Protein AF-A5ZA25-F1 (afdb_monomer)

pLDDT: mean 88.11, std 10.28, range [55.22, 97.88]

Mean predicted aligned error: 8.09 Å

Organism: NCBI:txid411463

Foldseek 3Di:
DDWDDPDPPWIKDWDPCVVVVPDPVDDGDIDTVVVVQVVQVVVLLVLLVLLVVLQVLLLVLLPDPLLVVQLVVLVVVLVVLVVVLVVLVVVLVCLVVCVVVVVDDPVRSVVSNVVSVVSNVVSVVVSVVSVVVSLLSDSNNDADPVVVVLSVVCNPPPGDDPVNCVQWFPDWDADPPGDIDTDTPCPVVSVVSVVSSVVSVVSVVD

Secondary structure (DSSP, 8-state):
-EEEESSSS-EEEE-HHHHTT--TT----EEEHHHHHHHHHHHHHHHHHHHHHHHHHHHHHHHSHHHHHHHHHHHHHHHHHHHHHHHHHHHHHHHHHHHHTTSS-HHHHHHHHHHHHHHHHHHHHHHHHHHHHHHTT-TT----HHHHHHHHHHTT--S--HHHHHHHEEEEEE-GGG-EEEEETTHHHHHHHHHHHHHHHHTT--

Structure (mmCIF, N/CA/C/O backbone):
data_AF-A5ZA25-F1
#
_entry.id   AF-A5ZA25-F1
#
loop_
_atom_site.group_PDB
_atom_site.id
_atom_site.type_symbol
_atom_site.label_atom_id
_atom_site.label_alt_id
_atom_site.label_comp_id
_atom_site.label_asym_id
_atom_site.label_entity_id
_atom_site.label_seq_id
_atom_site.pdbx_PDB_ins_code
_atom_site.Cartn_x
_atom_site.Cartn_y
_atom_site.Cartn_z
_atom_site.occupancy
_atom_site.B_iso_or_equiv
_atom_site.auth_seq_id
_atom_site.auth_comp_id
_atom_site.auth_asym_id
_atom_site.auth_atom_id
_atom_site.pdbx_PDB_model_num
ATOM 1 N N . MET A 1 1 ? 16.679 -16.920 -22.830 1.00 69.88 1 MET A N 1
ATOM 2 C CA . MET A 1 1 ? 17.477 -16.589 -24.036 1.00 69.88 1 MET A CA 1
ATOM 3 C C . MET A 1 1 ? 18.932 -16.948 -23.789 1.00 69.88 1 MET A C 1
ATOM 5 O O . MET A 1 1 ? 19.319 -17.033 -22.632 1.00 69.88 1 MET A O 1
ATOM 9 N N . ARG A 1 2 ? 19.724 -17.171 -24.839 1.00 73.56 2 ARG A N 1
ATOM 10 C CA . ARG A 1 2 ? 21.176 -17.381 -24.737 1.00 73.56 2 ARG A CA 1
ATOM 11 C C . ARG A 1 2 ? 21.907 -16.167 -25.307 1.00 73.56 2 ARG A C 1
ATOM 13 O O . ARG A 1 2 ? 21.412 -15.556 -26.250 1.00 73.56 2 ARG A O 1
ATOM 20 N N . LEU A 1 3 ? 23.047 -15.808 -24.723 1.00 78.25 3 LEU A N 1
ATOM 21 C CA . LEU A 1 3 ? 23.881 -14.687 -25.162 1.00 78.25 3 LEU A CA 1
ATOM 22 C C . LEU A 1 3 ? 25.018 -15.221 -26.041 1.00 78.25 3 LEU A C 1
ATOM 24 O O . LEU A 1 3 ? 25.699 -16.165 -25.649 1.00 78.25 3 LEU A O 1
ATOM 28 N N . ALA A 1 4 ? 25.222 -14.641 -27.223 1.00 74.50 4 ALA A N 1
ATOM 29 C CA . ALA A 1 4 ? 26.367 -14.938 -28.084 1.00 74.50 4 ALA A CA 1
ATOM 30 C C . ALA A 1 4 ? 27.085 -13.646 -28.481 1.00 74.50 4 ALA A C 1
ATOM 32 O O . ALA A 1 4 ? 26.428 -12.626 -28.708 1.00 74.50 4 ALA A O 1
ATOM 33 N N . PRO A 1 5 ? 28.421 -13.672 -28.603 1.00 72.25 5 PRO A N 1
ATOM 34 C CA . PRO A 1 5 ? 29.159 -12.550 -29.159 1.00 72.25 5 PRO A CA 1
ATOM 35 C C . PRO A 1 5 ? 28.807 -12.378 -30.645 1.00 72.25 5 PRO A C 1
ATOM 37 O O . PRO A 1 5 ? 28.843 -13.332 -31.421 1.00 72.25 5 PRO A O 1
ATOM 40 N N . ARG A 1 6 ? 28.467 -11.150 -31.045 1.00 63.22 6 ARG A N 1
ATOM 41 C CA . ARG A 1 6 ? 28.306 -10.724 -32.448 1.00 63.22 6 ARG A CA 1
ATOM 42 C C . ARG A 1 6 ? 29.585 -10.061 -32.967 1.00 63.22 6 ARG A C 1
ATOM 44 O O . ARG A 1 6 ? 29.909 -10.213 -34.138 1.00 63.22 6 ARG A O 1
ATOM 51 N N . THR A 1 7 ? 30.313 -9.352 -32.099 1.00 72.00 7 THR A N 1
ATOM 52 C CA . THR A 1 7 ? 31.670 -8.813 -32.330 1.00 72.00 7 THR A CA 1
ATOM 53 C C . THR A 1 7 ? 32.489 -8.884 -31.032 1.00 72.00 7 THR A C 1
ATOM 55 O O . THR A 1 7 ? 31.973 -9.322 -30.006 1.00 72.00 7 THR A O 1
ATOM 58 N N . THR A 1 8 ? 33.740 -8.405 -31.024 1.00 63.75 8 THR A N 1
ATOM 59 C CA . THR A 1 8 ? 34.575 -8.323 -29.805 1.00 63.75 8 THR A CA 1
ATOM 60 C C . THR A 1 8 ? 33.984 -7.441 -28.694 1.00 63.75 8 THR A C 1
ATOM 62 O O . THR A 1 8 ? 34.431 -7.539 -27.554 1.00 63.75 8 THR A O 1
ATOM 65 N N . LYS A 1 9 ? 32.991 -6.585 -28.997 1.00 66.69 9 LYS A N 1
ATOM 66 C CA . LYS A 1 9 ? 32.341 -5.677 -28.028 1.00 66.69 9 LYS A CA 1
ATOM 67 C C . LYS A 1 9 ? 30.808 -5.654 -28.089 1.00 66.69 9 LYS A C 1
ATOM 69 O O . LYS A 1 9 ? 30.201 -4.871 -27.366 1.00 66.69 9 LYS A O 1
ATOM 74 N N . SER A 1 10 ? 30.173 -6.470 -28.930 1.00 75.00 10 SER A N 1
ATOM 75 C CA . SER A 1 10 ? 28.710 -6.522 -29.040 1.00 75.00 10 SER A CA 1
ATOM 76 C C . SER A 1 10 ? 28.196 -7.943 -28.886 1.00 75.00 10 SER A C 1
ATOM 78 O O . SER A 1 10 ? 28.764 -8.882 -29.447 1.00 75.00 10 SER A O 1
ATOM 80 N N . TYR A 1 11 ? 27.103 -8.091 -28.143 1.00 82.12 11 TYR A N 1
ATOM 81 C CA . TYR A 1 11 ? 26.457 -9.372 -27.902 1.00 82.12 11 TYR A CA 1
ATOM 82 C C . TYR A 1 11 ? 25.002 -9.347 -28.363 1.00 82.12 11 TYR A C 1
ATOM 84 O O . TYR A 1 11 ? 24.347 -8.304 -28.387 1.00 82.12 11 TYR A O 1
ATOM 92 N N . VAL A 1 12 ? 24.506 -10.525 -28.718 1.00 81.94 12 VAL A N 1
ATOM 93 C CA . VAL A 1 12 ? 23.150 -10.757 -29.206 1.00 81.94 12 VAL A CA 1
ATOM 94 C C . VAL A 1 12 ? 22.500 -11.832 -28.363 1.00 81.94 12 VAL A C 1
ATOM 96 O O . VAL A 1 12 ? 23.098 -12.880 -28.105 1.00 81.94 12 VAL A O 1
ATOM 99 N N . TYR A 1 13 ? 21.250 -11.593 -27.990 1.00 81.31 13 TYR A N 1
ATOM 100 C CA . TYR A 1 13 ? 20.399 -12.627 -27.438 1.00 81.31 13 TYR A CA 1
ATOM 101 C C . TYR A 1 13 ? 19.693 -13.386 -28.557 1.00 81.31 13 TYR A C 1
ATOM 103 O O . TYR A 1 13 ? 19.133 -12.798 -29.485 1.00 81.31 13 TYR A O 1
ATOM 111 N N . TYR A 1 14 ? 19.697 -14.708 -28.445 1.00 77.75 14 TYR A N 1
ATOM 112 C CA . TYR A 1 14 ? 18.947 -15.605 -29.313 1.00 77.75 14 TYR A CA 1
ATOM 113 C C . TYR A 1 14 ? 18.028 -16.503 -28.488 1.00 77.75 14 TYR A C 1
ATOM 115 O O . TYR A 1 14 ? 18.280 -16.807 -27.311 1.00 77.75 14 TYR A O 1
ATOM 123 N N . CYS A 1 15 ? 16.921 -16.915 -29.102 1.00 75.44 15 CYS A N 1
ATOM 124 C CA . CYS A 1 15 ? 15.979 -17.808 -28.453 1.00 75.44 15 CYS A CA 1
ATOM 125 C C . CYS A 1 15 ? 16.583 -19.213 -28.294 1.00 75.44 15 CYS A C 1
ATOM 127 O O . CYS A 1 15 ? 16.878 -19.893 -29.277 1.00 75.44 15 CYS A O 1
ATOM 129 N N . GLY A 1 16 ? 16.748 -19.645 -27.038 1.00 66.19 16 GLY A N 1
ATOM 130 C CA . GLY A 1 16 ? 17.283 -20.966 -26.689 1.00 66.19 16 GLY A CA 1
ATOM 131 C C . GLY A 1 16 ? 16.402 -22.102 -27.216 1.00 66.19 16 GLY A C 1
ATOM 132 O O . GLY A 1 16 ? 16.903 -23.057 -27.797 1.00 66.19 16 GLY A O 1
ATOM 133 N N . THR A 1 17 ? 15.082 -21.928 -27.124 1.00 66.62 17 THR A N 1
ATOM 134 C CA . THR A 1 17 ? 14.069 -22.911 -27.533 1.00 66.62 17 THR A CA 1
ATOM 135 C C . THR A 1 17 ? 14.094 -23.211 -29.033 1.00 66.62 17 THR A C 1
ATOM 137 O O . THR A 1 17 ? 13.851 -24.347 -29.430 1.00 66.62 17 THR A O 1
ATOM 140 N N . PHE A 1 18 ? 14.433 -22.214 -29.862 1.00 58.25 18 PHE A N 1
ATOM 141 C CA . PHE A 1 18 ? 14.683 -22.419 -31.291 1.00 58.25 18 PHE A CA 1
ATOM 142 C C . PHE A 1 18 ? 16.045 -23.089 -31.530 1.00 58.25 18 PHE A C 1
ATOM 144 O O . PHE A 1 18 ? 16.141 -24.004 -32.341 1.00 58.25 18 PHE A O 1
ATOM 151 N N . SER A 1 19 ? 17.100 -22.676 -30.811 1.00 57.03 19 SER A N 1
ATOM 152 C CA . SER A 1 19 ? 18.439 -23.269 -30.976 1.00 57.03 19 SER A CA 1
ATOM 153 C C . SER A 1 19 ? 18.535 -24.736 -30.543 1.00 57.03 19 SER A C 1
ATOM 155 O O . SER A 1 19 ? 19.358 -25.459 -31.089 1.00 57.03 19 SER A O 1
ATOM 157 N N . ASP A 1 20 ? 17.694 -25.168 -29.601 1.00 60.75 20 ASP A N 1
ATOM 158 C CA . ASP A 1 20 ? 17.643 -26.549 -29.102 1.00 60.75 20 ASP A CA 1
ATOM 159 C C . ASP A 1 20 ? 16.634 -27.430 -29.867 1.00 60.75 20 ASP A C 1
ATOM 161 O O . ASP A 1 20 ? 16.500 -28.611 -29.565 1.00 60.75 20 ASP A O 1
ATOM 165 N N . GLY A 1 21 ? 15.904 -26.872 -30.845 1.00 58.47 21 GLY A N 1
ATOM 166 C CA . GLY A 1 21 ? 14.937 -27.613 -31.668 1.00 58.47 21 GLY A CA 1
ATOM 167 C C . GLY A 1 21 ? 13.676 -28.089 -30.929 1.00 58.47 21 GLY A C 1
ATOM 168 O O . GLY A 1 21 ? 12.965 -28.949 -31.438 1.00 58.47 21 GLY A O 1
ATOM 169 N N . VAL A 1 22 ? 13.389 -27.548 -29.739 1.00 58.94 22 VAL A N 1
ATOM 170 C CA . VAL A 1 22 ? 12.360 -28.070 -28.815 1.00 58.94 22 VAL A CA 1
ATOM 171 C C . VAL A 1 22 ? 10.941 -27.596 -29.159 1.00 58.94 22 VAL A C 1
ATOM 173 O O . VAL A 1 22 ? 9.974 -28.253 -28.782 1.00 58.94 22 VAL A O 1
ATOM 176 N N . ASN A 1 23 ? 10.773 -26.473 -29.872 1.00 56.78 23 ASN A N 1
ATOM 177 C CA . ASN A 1 23 ? 9.441 -25.960 -30.216 1.00 56.78 23 ASN A CA 1
ATOM 178 C C . ASN A 1 23 ? 9.391 -25.322 -31.625 1.00 56.78 23 ASN A C 1
ATOM 180 O O . ASN A 1 23 ? 10.071 -24.315 -31.843 1.00 56.78 23 ASN A O 1
ATOM 184 N N . PRO A 1 24 ? 8.568 -25.839 -32.564 1.00 57.56 24 PRO A N 1
ATOM 185 C CA . PRO A 1 24 ? 8.387 -25.265 -33.902 1.00 57.56 24 PRO A CA 1
ATOM 186 C C . PRO A 1 24 ? 7.584 -23.952 -33.915 1.00 57.56 24 PRO A C 1
ATOM 188 O O . PRO A 1 24 ? 7.543 -23.283 -34.942 1.00 57.56 24 PRO A O 1
ATOM 191 N N . ALA A 1 25 ? 6.969 -23.558 -32.794 1.00 60.47 25 ALA A N 1
ATOM 192 C CA . ALA A 1 25 ? 6.210 -22.309 -32.676 1.00 60.47 25 ALA A CA 1
ATOM 193 C C . ALA A 1 25 ? 7.086 -21.049 -32.523 1.00 60.47 25 ALA A C 1
ATOM 195 O O . ALA A 1 25 ? 6.553 -19.954 -32.388 1.00 60.47 25 ALA A O 1
ATOM 196 N N . CYS A 1 26 ? 8.413 -21.192 -32.481 1.00 61.97 26 CYS A N 1
ATOM 197 C CA . CYS A 1 26 ? 9.338 -20.086 -32.265 1.00 61.97 26 CYS A CA 1
ATOM 198 C C . CYS A 1 26 ? 10.190 -19.840 -33.516 1.00 61.97 26 CYS A C 1
ATOM 200 O O . CYS A 1 26 ? 10.865 -20.745 -34.001 1.00 61.97 26 CYS A O 1
ATOM 202 N N . SER A 1 27 ? 10.194 -18.611 -34.025 1.00 64.69 27 SER A N 1
ATOM 203 C CA . SER A 1 27 ? 11.034 -18.177 -35.148 1.00 64.69 27 SER A CA 1
ATOM 204 C C . SER A 1 27 ? 12.492 -17.908 -34.740 1.00 64.69 27 SER A C 1
ATOM 206 O O . SER A 1 27 ? 12.812 -17.682 -33.570 1.00 64.69 27 SER A O 1
ATOM 208 N N . ARG A 1 28 ? 13.405 -17.864 -35.726 1.00 62.94 28 ARG A N 1
ATOM 209 C CA . ARG A 1 28 ? 14.817 -17.469 -35.547 1.00 62.94 28 ARG A CA 1
ATOM 210 C C . ARG A 1 28 ? 14.944 -15.958 -35.307 1.00 62.94 28 ARG A C 1
ATOM 212 O O . ARG A 1 28 ? 15.545 -15.244 -36.107 1.00 62.94 28 ARG A O 1
ATOM 219 N N . HIS A 1 29 ? 14.368 -15.461 -34.219 1.00 71.12 29 HIS A N 1
ATOM 220 C CA . HIS A 1 29 ? 14.500 -14.067 -33.821 1.00 71.12 29 HIS A CA 1
ATOM 221 C C . HIS A 1 29 ? 15.737 -13.865 -32.942 1.00 71.12 29 HIS A C 1
ATOM 223 O O . HIS A 1 29 ? 16.129 -14.710 -32.129 1.00 71.12 29 HIS A O 1
ATOM 229 N N . LYS A 1 30 ? 16.375 -12.720 -33.156 1.00 75.88 30 LYS A N 1
ATOM 230 C CA . LYS A 1 30 ? 17.563 -12.262 -32.446 1.00 75.88 30 LYS A CA 1
ATOM 231 C C . LYS A 1 30 ? 17.337 -10.822 -32.023 1.00 75.88 30 LYS A C 1
ATOM 233 O O . LYS A 1 30 ? 16.657 -10.086 -32.736 1.00 75.88 30 LYS A O 1
ATOM 238 N N . ILE A 1 31 ? 17.925 -10.431 -30.905 1.00 82.69 31 ILE A N 1
ATOM 239 C CA . ILE A 1 31 ? 17.852 -9.055 -30.426 1.00 82.69 31 ILE A CA 1
ATOM 240 C C . ILE A 1 31 ? 19.208 -8.617 -29.890 1.00 82.69 31 ILE A C 1
ATOM 242 O O . ILE A 1 31 ? 19.912 -9.399 -29.243 1.00 82.69 31 ILE A O 1
ATOM 246 N N . ASP A 1 32 ? 19.605 -7.389 -30.210 1.00 86.62 32 ASP A N 1
ATOM 247 C CA . ASP A 1 32 ? 20.870 -6.843 -29.738 1.00 86.62 32 ASP A CA 1
ATOM 248 C C . ASP A 1 32 ? 20.784 -6.583 -28.226 1.00 86.62 32 ASP A C 1
ATOM 250 O O . ASP A 1 32 ? 19.785 -6.072 -27.717 1.00 86.62 32 ASP A O 1
ATOM 254 N N . GLN A 1 33 ? 21.839 -6.948 -27.486 1.00 85.94 33 GLN A N 1
ATOM 255 C CA . GLN A 1 33 ? 21.879 -6.757 -26.030 1.00 85.94 33 GLN A CA 1
ATOM 256 C C . GLN A 1 33 ? 21.659 -5.287 -25.654 1.00 85.94 33 GLN A C 1
ATOM 258 O O . GLN A 1 33 ? 21.031 -4.988 -24.642 1.00 85.94 33 GLN A O 1
ATOM 263 N N . GLU A 1 34 ? 22.176 -4.364 -26.464 1.00 87.44 34 GLU A N 1
ATOM 264 C CA . GLU A 1 34 ? 22.042 -2.934 -26.215 1.00 87.44 34 GLU A CA 1
ATOM 265 C C . GLU A 1 34 ? 20.581 -2.470 -26.273 1.00 87.44 34 GLU A C 1
ATOM 267 O O . GLU A 1 34 ? 20.176 -1.660 -25.441 1.00 87.44 34 GLU A O 1
ATOM 272 N N . ASP A 1 35 ? 19.779 -3.024 -27.184 1.00 87.75 35 ASP A N 1
ATOM 273 C CA . ASP A 1 35 ? 18.356 -2.696 -27.304 1.00 87.75 35 ASP A CA 1
ATOM 274 C C . ASP A 1 35 ? 17.567 -3.225 -26.105 1.00 87.75 35 ASP A C 1
ATOM 276 O O . ASP A 1 35 ? 16.739 -2.508 -25.542 1.00 87.75 35 ASP A O 1
ATOM 280 N N . VAL A 1 36 ? 17.893 -4.439 -25.642 1.00 88.00 36 VAL A N 1
ATOM 281 C CA . VAL A 1 36 ? 17.325 -4.993 -24.403 1.00 88.00 36 VAL A CA 1
ATOM 282 C C . VAL A 1 36 ? 17.693 -4.128 -23.204 1.00 88.00 36 VAL A C 1
ATOM 284 O O . VAL A 1 36 ? 16.812 -3.722 -22.451 1.00 88.00 36 VAL A O 1
ATOM 287 N N . ASN A 1 37 ? 18.969 -3.774 -23.050 1.00 90.25 37 ASN A N 1
ATOM 288 C CA . ASN A 1 37 ? 19.426 -2.940 -21.940 1.00 90.25 37 ASN A CA 1
ATOM 289 C C . ASN A 1 37 ? 18.758 -1.558 -21.946 1.00 90.25 37 ASN A C 1
ATOM 291 O O . ASN A 1 37 ? 18.390 -1.055 -20.885 1.00 90.25 37 ASN A O 1
ATOM 295 N N . LYS A 1 38 ? 18.589 -0.943 -23.124 1.00 91.00 38 LYS A N 1
ATOM 296 C CA . LYS A 1 38 ? 17.891 0.341 -23.278 1.00 91.00 38 LYS A CA 1
ATOM 297 C C . LYS A 1 38 ? 16.420 0.226 -22.896 1.00 91.00 38 LYS A C 1
ATOM 299 O O . LYS A 1 38 ? 15.942 1.074 -22.150 1.00 91.00 38 LYS A O 1
ATOM 304 N N . ALA A 1 39 ? 15.723 -0.809 -23.364 1.00 91.50 39 ALA A N 1
ATOM 305 C CA . ALA A 1 39 ? 14.311 -1.016 -23.051 1.00 91.50 39 ALA A CA 1
ATOM 306 C C . ALA A 1 39 ? 14.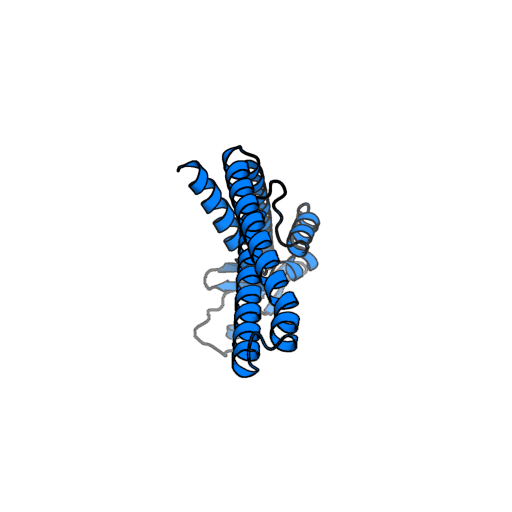085 -1.285 -21.558 1.00 91.50 39 ALA A C 1
ATOM 308 O O . ALA A 1 39 ? 13.225 -0.655 -20.949 1.00 91.50 39 ALA A O 1
ATOM 309 N N . VAL A 1 40 ? 14.903 -2.151 -20.951 1.00 92.31 40 VAL A N 1
ATOM 310 C CA . VAL A 1 40 ? 14.856 -2.431 -19.509 1.00 92.31 40 VAL A CA 1
ATOM 311 C C . VAL A 1 40 ? 15.114 -1.162 -18.703 1.00 92.31 40 VAL A C 1
ATOM 313 O O . VAL A 1 40 ? 14.334 -0.821 -17.819 1.00 92.31 40 VAL A O 1
ATOM 316 N N . PHE A 1 41 ? 16.165 -0.413 -19.039 1.00 93.69 41 PHE A N 1
ATOM 317 C CA . PHE A 1 41 ? 16.473 0.836 -18.349 1.00 93.69 41 PHE A CA 1
ATOM 318 C C . PHE A 1 41 ? 15.364 1.881 -18.494 1.00 93.69 41 PHE A C 1
ATOM 320 O O . PHE A 1 41 ? 15.032 2.557 -17.521 1.00 93.69 41 PHE A O 1
ATOM 327 N N . ALA A 1 42 ? 14.784 2.012 -19.689 1.00 92.56 42 ALA A N 1
ATOM 328 C CA . ALA A 1 42 ? 13.674 2.922 -19.935 1.00 92.56 42 ALA A CA 1
ATOM 329 C C . ALA A 1 42 ? 12.444 2.543 -19.100 1.00 92.56 42 ALA A C 1
ATOM 331 O O . ALA A 1 42 ? 11.849 3.425 -18.486 1.00 92.56 42 ALA A O 1
ATOM 332 N N . GLN A 1 43 ? 12.108 1.250 -19.013 1.00 93.38 43 GLN A N 1
ATOM 333 C CA . GLN A 1 43 ? 10.984 0.783 -18.201 1.00 93.38 43 GLN A CA 1
ATOM 334 C C . GLN A 1 43 ? 11.199 1.085 -16.715 1.00 93.38 43 GLN A C 1
ATOM 336 O O . GLN A 1 43 ? 10.326 1.675 -16.086 1.00 93.38 43 GLN A O 1
ATOM 341 N N . ILE A 1 44 ? 12.379 0.764 -16.173 1.00 93.44 44 ILE A N 1
ATOM 342 C CA . ILE A 1 44 ? 12.724 1.060 -14.774 1.00 93.44 44 ILE A CA 1
ATOM 343 C C . ILE A 1 44 ? 12.668 2.571 -14.509 1.00 93.44 44 ILE A C 1
ATOM 345 O O . ILE A 1 44 ? 12.086 3.013 -13.522 1.00 93.44 44 ILE A O 1
ATOM 349 N N . SER A 1 45 ? 13.235 3.379 -15.408 1.00 92.19 45 SER A N 1
ATOM 350 C CA . SER A 1 45 ? 13.249 4.840 -15.259 1.00 92.19 45 SER A CA 1
ATOM 351 C C . SER A 1 45 ? 11.838 5.428 -15.278 1.00 92.19 45 SER A C 1
ATOM 353 O O . SER A 1 45 ? 11.526 6.319 -14.489 1.00 92.19 45 SER A O 1
ATOM 355 N N . ASN A 1 46 ? 10.976 4.926 -16.167 1.00 92.81 46 ASN A N 1
ATOM 356 C CA . ASN A 1 46 ? 9.576 5.331 -16.234 1.00 92.81 46 ASN A CA 1
ATOM 357 C C . ASN A 1 46 ? 8.822 4.924 -14.967 1.00 92.81 46 ASN A C 1
ATOM 359 O O . ASN A 1 46 ? 8.109 5.752 -14.412 1.00 92.81 46 ASN A O 1
ATOM 363 N N . HIS A 1 47 ? 9.026 3.700 -14.477 1.00 93.81 47 HIS A N 1
ATOM 364 C CA . HIS A 1 47 ? 8.429 3.207 -13.233 1.00 93.81 47 HIS A CA 1
ATOM 365 C C . HIS A 1 47 ? 8.787 4.099 -12.038 1.00 93.81 47 HIS A C 1
ATOM 367 O O . HIS A 1 47 ? 7.895 4.632 -11.376 1.00 93.81 47 HIS A O 1
ATOM 373 N N . MET A 1 48 ? 10.082 4.380 -11.841 1.00 93.06 48 MET A N 1
ATOM 374 C CA . MET A 1 48 ? 10.562 5.292 -10.794 1.00 93.06 48 MET A CA 1
ATOM 375 C C . MET A 1 48 ? 9.930 6.682 -10.911 1.00 93.06 48 MET A C 1
ATOM 377 O O . MET A 1 48 ? 9.491 7.257 -9.914 1.00 93.06 48 MET A O 1
ATOM 381 N N . ARG A 1 49 ? 9.866 7.230 -12.130 1.00 93.25 49 ARG A N 1
ATOM 382 C CA . ARG A 1 49 ? 9.273 8.546 -12.378 1.00 93.25 49 ARG A CA 1
ATOM 383 C C . ARG A 1 49 ? 7.781 8.563 -12.051 1.00 93.25 49 ARG A C 1
ATOM 385 O O . ARG A 1 49 ? 7.345 9.445 -11.321 1.00 93.25 49 ARG A O 1
ATOM 392 N N . CYS A 1 50 ? 7.022 7.581 -12.535 1.00 94.38 50 CYS A N 1
ATOM 393 C CA . CYS A 1 50 ? 5.599 7.442 -12.233 1.00 94.38 50 CYS A CA 1
ATOM 394 C C . CYS A 1 50 ? 5.352 7.335 -10.726 1.00 94.38 50 CYS A C 1
ATOM 396 O O . CYS A 1 50 ? 4.427 7.967 -10.219 1.00 94.38 50 CYS A O 1
ATOM 398 N N . CYS A 1 51 ? 6.201 6.598 -10.007 1.00 94.44 51 CYS A N 1
ATOM 399 C CA . CYS A 1 51 ? 6.126 6.499 -8.556 1.00 94.44 51 CYS A CA 1
ATOM 400 C C . CYS A 1 51 ? 6.316 7.863 -7.873 1.00 94.44 51 CYS A C 1
ATOM 402 O O . CYS A 1 51 ? 5.511 8.252 -7.027 1.00 94.44 51 CYS A O 1
ATOM 404 N N . ILE A 1 52 ? 7.359 8.611 -8.242 1.00 93.75 52 ILE A N 1
ATOM 405 C CA . ILE A 1 52 ? 7.660 9.923 -7.646 1.00 93.75 52 ILE A CA 1
ATOM 406 C C . ILE A 1 52 ? 6.561 10.935 -7.957 1.00 93.75 52 ILE A C 1
ATOM 408 O O . ILE A 1 52 ? 6.111 11.647 -7.058 1.00 93.75 52 ILE A O 1
ATOM 412 N N . ASP A 1 53 ? 6.100 10.970 -9.207 1.00 94.81 53 ASP A N 1
ATOM 413 C CA . ASP A 1 53 ? 5.026 11.861 -9.636 1.00 94.81 53 ASP A CA 1
ATOM 414 C C . ASP A 1 53 ? 3.732 11.543 -8.866 1.00 94.81 53 ASP A C 1
ATOM 416 O O . ASP A 1 53 ? 3.084 12.446 -8.333 1.00 94.81 53 ASP A O 1
ATOM 420 N N . ALA A 1 54 ? 3.378 10.260 -8.723 1.00 94.38 54 ALA A N 1
ATOM 421 C CA . ALA A 1 54 ? 2.202 9.842 -7.963 1.00 94.38 54 ALA A CA 1
ATOM 422 C C . ALA A 1 54 ? 2.312 10.184 -6.471 1.00 94.38 54 ALA A C 1
ATOM 424 O O . ALA A 1 54 ? 1.374 10.750 -5.907 1.00 94.38 54 ALA A O 1
ATOM 425 N N . LEU A 1 55 ? 3.460 9.911 -5.842 1.00 94.31 55 LEU A N 1
ATOM 426 C CA . LEU A 1 55 ? 3.737 10.291 -4.454 1.00 94.31 55 LEU A CA 1
ATOM 427 C C . LEU A 1 55 ? 3.600 11.797 -4.240 1.00 94.31 55 LEU A C 1
ATOM 429 O O . LEU A 1 55 ? 2.993 12.226 -3.257 1.00 94.31 55 LEU A O 1
ATOM 433 N N . SER A 1 56 ? 4.155 12.597 -5.152 1.00 94.12 56 SER A N 1
ATOM 434 C CA . SER A 1 56 ? 4.078 14.051 -5.062 1.00 94.12 56 SER A CA 1
ATOM 435 C C . SER A 1 56 ? 2.633 14.533 -5.129 1.00 94.12 56 SER A C 1
ATOM 437 O O . SER A 1 56 ? 2.226 15.336 -4.291 1.00 94.12 56 SER A O 1
ATOM 439 N N . VAL A 1 57 ? 1.848 14.018 -6.081 1.00 94.12 57 VAL A N 1
ATOM 440 C CA . VAL A 1 57 ? 0.432 14.383 -6.218 1.00 94.12 57 VAL A CA 1
ATOM 441 C C . VAL A 1 57 ? -0.356 13.964 -4.977 1.00 94.12 57 VAL A C 1
ATOM 443 O O . VAL A 1 57 ? -1.078 14.781 -4.415 1.00 94.12 57 VAL A O 1
ATOM 446 N N . ILE A 1 58 ? -0.189 12.732 -4.484 1.00 94.62 58 ILE A N 1
ATOM 447 C CA . ILE A 1 58 ? -0.898 12.257 -3.284 1.00 94.62 58 ILE A CA 1
ATOM 448 C C . ILE A 1 58 ? -0.581 13.142 -2.074 1.00 94.62 58 ILE A C 1
ATOM 450 O O . ILE A 1 58 ? -1.497 13.583 -1.381 1.00 94.62 58 ILE A O 1
ATOM 454 N N . ARG A 1 59 ? 0.700 13.441 -1.822 1.00 95.00 59 ARG A N 1
ATOM 455 C CA . ARG A 1 59 ? 1.120 14.295 -0.696 1.00 95.00 59 ARG A CA 1
ATOM 456 C C . ARG A 1 59 ? 0.561 15.710 -0.816 1.00 95.00 59 ARG A C 1
ATOM 458 O O . ARG A 1 59 ? 0.124 16.282 0.186 1.00 95.00 59 ARG A O 1
ATOM 465 N N . GLU A 1 60 ? 0.536 16.264 -2.026 1.00 94.12 60 GLU A N 1
ATOM 466 C CA . GLU A 1 60 ? -0.074 17.565 -2.289 1.00 94.12 60 GLU A CA 1
ATOM 467 C C . GLU A 1 60 ? -1.575 17.542 -1.968 1.00 94.12 60 GLU A C 1
ATOM 469 O O . GLU A 1 60 ? -2.050 18.368 -1.188 1.00 94.12 60 GLU A O 1
ATOM 474 N N . LEU A 1 61 ? -2.312 16.564 -2.501 1.00 92.75 61 LEU A N 1
ATOM 475 C CA . LEU A 1 61 ? -3.755 16.420 -2.294 1.00 92.75 61 LEU A CA 1
ATOM 476 C C . LEU A 1 61 ? -4.113 16.181 -0.824 1.00 92.75 61 LEU A C 1
ATOM 478 O O . LEU A 1 61 ? -5.030 16.815 -0.301 1.00 92.75 61 LEU A O 1
ATOM 482 N N . ASN A 1 62 ? -3.342 15.351 -0.126 1.00 93.56 62 ASN A N 1
ATOM 483 C CA . ASN A 1 62 ? -3.509 15.101 1.306 1.00 93.56 62 ASN A CA 1
ATOM 484 C C . ASN A 1 62 ? -3.227 16.350 2.156 1.00 93.56 62 ASN A C 1
ATOM 486 O O . ASN A 1 62 ? -3.795 16.518 3.236 1.00 93.56 62 ASN A O 1
ATOM 490 N N . SER A 1 63 ? -2.368 17.251 1.672 1.00 92.00 63 SER A N 1
ATOM 491 C CA . SER A 1 63 ? -2.050 18.506 2.358 1.00 92.00 63 SER A CA 1
ATOM 492 C C . SER A 1 63 ? -3.126 19.580 2.196 1.00 92.00 63 SER A C 1
ATOM 494 O O . SER A 1 63 ? -3.144 20.537 2.976 1.00 92.00 63 SER A O 1
ATOM 496 N N . ARG A 1 64 ? -4.042 19.424 1.231 1.00 92.44 64 ARG A N 1
ATOM 497 C CA . ARG A 1 64 ? -5.190 20.320 1.042 1.00 92.44 64 ARG A CA 1
ATOM 498 C C . ARG A 1 64 ? -6.228 20.137 2.153 1.00 92.44 64 ARG A C 1
ATOM 500 O O . ARG A 1 64 ? -6.237 19.160 2.901 1.00 92.44 64 ARG A O 1
ATOM 507 N N . SER A 1 65 ? -7.148 21.095 2.249 1.00 88.69 65 SER A N 1
ATOM 508 C CA . SER A 1 65 ? -8.201 21.095 3.272 1.00 88.69 65 SER A CA 1
ATOM 509 C C . SER A 1 65 ? -9.134 19.881 3.179 1.00 88.69 65 SER A C 1
ATOM 511 O O . SER A 1 65 ? -9.573 19.384 4.213 1.00 88.69 65 SER A O 1
ATOM 513 N N . SER A 1 66 ? -9.419 19.378 1.974 1.00 88.00 66 SER A N 1
ATOM 514 C CA . SER A 1 66 ? -10.227 18.171 1.753 1.00 88.00 66 SER A CA 1
ATOM 515 C C . SER A 1 66 ? -9.549 16.915 2.310 1.00 88.00 66 SER A C 1
ATOM 517 O O . SER A 1 66 ? -10.166 16.188 3.090 1.00 88.00 66 SER A O 1
ATOM 519 N N . GLY A 1 67 ? -8.267 16.706 1.992 1.00 88.94 67 GLY A N 1
ATOM 520 C CA . GLY A 1 67 ? -7.465 15.598 2.519 1.00 88.94 67 GLY A CA 1
ATOM 521 C C . GLY A 1 67 ? -7.364 15.625 4.045 1.00 88.94 67 GLY A C 1
ATOM 522 O O . GLY A 1 67 ? -7.634 14.624 4.707 1.00 88.94 67 GLY A O 1
ATOM 523 N N . LEU A 1 68 ? -7.106 16.804 4.618 1.00 90.75 68 LEU A N 1
ATOM 524 C CA . LEU A 1 68 ? -7.076 17.007 6.069 1.00 90.75 68 LEU A CA 1
ATOM 525 C C . LEU A 1 68 ? -8.404 16.679 6.758 1.00 90.75 68 LEU A C 1
ATOM 527 O O . LEU A 1 68 ? -8.410 16.057 7.819 1.00 90.75 68 LEU A O 1
ATOM 531 N N . LYS A 1 69 ? -9.531 17.077 6.159 1.00 92.06 69 LYS A N 1
ATOM 532 C CA . LYS A 1 69 ? -10.862 16.746 6.686 1.00 92.06 69 LYS A CA 1
ATOM 533 C C . LYS A 1 69 ? -11.101 15.239 6.678 1.00 92.06 69 LYS A C 1
ATOM 535 O O . LYS A 1 69 ? -11.575 14.712 7.678 1.00 92.06 69 LYS A O 1
ATOM 540 N N . LYS A 1 70 ? -10.763 14.537 5.589 1.00 91.56 70 LYS A N 1
ATOM 541 C CA . LYS A 1 70 ? -10.888 13.069 5.519 1.00 91.56 70 LYS A CA 1
ATOM 542 C C . LYS A 1 70 ? -10.019 12.397 6.589 1.00 91.56 70 LYS A C 1
ATOM 544 O O . LYS A 1 70 ? -10.518 11.531 7.301 1.00 91.56 70 LYS A O 1
ATOM 549 N N . TYR A 1 71 ? -8.775 12.845 6.768 1.00 93.00 71 TYR A N 1
ATOM 550 C CA . TYR A 1 71 ? -7.884 12.352 7.826 1.00 93.00 71 TYR A CA 1
ATOM 551 C C . TYR A 1 71 ? -8.495 12.510 9.234 1.00 93.00 71 TYR A C 1
ATOM 553 O O . TYR A 1 71 ? -8.498 11.559 10.016 1.00 93.00 71 TYR A O 1
ATOM 561 N N . ASP A 1 72 ? -9.058 13.684 9.547 1.00 92.81 72 ASP A N 1
ATOM 562 C CA . ASP A 1 72 ? -9.712 13.969 10.837 1.00 92.81 72 ASP A CA 1
ATOM 563 C C . ASP A 1 72 ? -10.997 13.146 11.051 1.00 92.81 72 ASP A C 1
ATOM 565 O O . ASP A 1 72 ? -11.293 12.710 12.165 1.00 92.81 72 ASP A O 1
ATOM 569 N N . VAL A 1 73 ? -11.755 12.868 9.984 1.00 95.19 73 VAL A N 1
ATOM 570 C CA . VAL A 1 73 ? -12.917 11.965 10.049 1.00 95.19 73 VAL A CA 1
ATOM 571 C C . VAL A 1 73 ? -12.490 10.561 10.481 1.00 95.19 73 VAL A C 1
ATOM 573 O O . VAL A 1 73 ? -13.120 9.988 11.376 1.00 95.19 73 VAL A O 1
ATOM 576 N N . TYR A 1 74 ? -11.406 10.026 9.911 1.00 95.62 74 TYR A N 1
ATOM 577 C CA . TYR A 1 74 ? -10.868 8.737 10.346 1.00 95.62 74 TYR A CA 1
ATOM 578 C C . TYR A 1 74 ? -10.336 8.791 11.783 1.00 95.62 74 TYR A C 1
ATOM 580 O O . TYR A 1 74 ? -10.634 7.887 12.558 1.00 95.62 74 TYR A O 1
ATOM 588 N N . GLU A 1 75 ? -9.646 9.864 12.185 1.00 95.94 75 GLU A N 1
ATOM 589 C CA . GLU A 1 75 ? -9.149 10.035 13.563 1.00 95.94 75 GLU A CA 1
ATOM 590 C C . GLU A 1 75 ? -10.288 9.965 14.592 1.00 95.94 75 GLU A C 1
ATOM 592 O O . GLU A 1 75 ? -10.210 9.269 15.611 1.00 95.94 75 GLU A O 1
ATOM 597 N N . LYS A 1 76 ? -11.405 10.642 14.300 1.00 97.25 76 LYS A N 1
ATOM 598 C CA . LYS A 1 76 ? -12.610 10.610 15.138 1.00 97.25 76 LYS A CA 1
ATOM 599 C C . LYS A 1 76 ? -13.231 9.216 15.195 1.00 97.25 76 LYS A C 1
ATOM 601 O O . LYS A 1 76 ? -13.646 8.785 16.275 1.00 97.25 76 LYS A O 1
ATOM 606 N N . ALA A 1 77 ? -13.284 8.503 14.069 1.00 96.94 77 ALA A N 1
ATOM 607 C C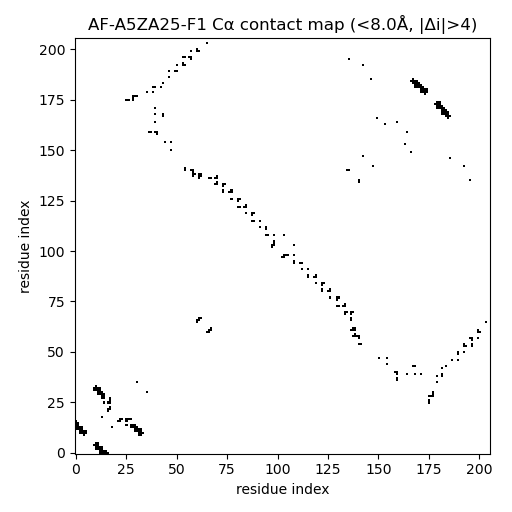A . ALA A 1 77 ? -13.784 7.130 14.014 1.00 96.94 77 ALA A CA 1
ATOM 608 C C . ALA A 1 77 ? -12.902 6.169 14.832 1.00 96.94 77 ALA A C 1
ATOM 610 O O . ALA A 1 77 ? -13.421 5.427 15.668 1.00 96.94 77 ALA A O 1
ATOM 611 N N . ILE A 1 78 ? -11.576 6.258 14.683 1.00 97.62 78 ILE A N 1
ATOM 612 C CA . ILE A 1 78 ? -10.592 5.485 15.456 1.00 97.62 78 ILE A CA 1
ATOM 613 C C . ILE A 1 78 ? -10.756 5.766 16.949 1.00 97.62 78 ILE A C 1
ATOM 615 O O . ILE A 1 78 ? -10.863 4.838 17.750 1.00 97.62 78 ILE A O 1
ATOM 619 N N . THR A 1 79 ? -10.840 7.040 17.339 1.00 97.75 79 THR A N 1
ATOM 620 C CA . THR A 1 79 ? -11.026 7.440 18.740 1.00 97.75 79 THR A CA 1
ATOM 621 C C . THR A 1 79 ? -12.317 6.863 19.320 1.00 97.75 79 THR A C 1
ATOM 623 O O . THR A 1 79 ? -12.328 6.351 20.442 1.00 97.75 79 THR A O 1
ATOM 626 N N . ARG A 1 80 ? -13.419 6.902 18.559 1.00 97.56 80 ARG A N 1
ATOM 627 C CA . ARG A 1 80 ? -14.696 6.302 18.968 1.00 97.56 80 ARG A CA 1
ATOM 628 C C . ARG A 1 80 ? -14.560 4.794 19.177 1.00 97.56 80 ARG A C 1
ATOM 630 O O . ARG A 1 80 ? -15.025 4.288 20.198 1.00 97.56 80 ARG A O 1
ATOM 637 N N . GLN A 1 81 ? -13.902 4.101 18.254 1.00 96.94 81 GLN A N 1
ATOM 638 C CA . GLN A 1 81 ? -13.733 2.652 18.307 1.00 96.94 81 GLN A CA 1
ATOM 639 C C . GLN A 1 81 ? -12.813 2.217 19.455 1.00 96.94 81 GLN A C 1
ATOM 641 O O . GLN A 1 81 ? -13.118 1.259 20.163 1.00 96.94 81 GLN A O 1
ATOM 646 N N . ARG A 1 82 ? -11.743 2.976 19.725 1.00 97.75 82 ARG A N 1
ATOM 647 C CA . ARG A 1 82 ? -10.868 2.777 20.893 1.00 97.75 82 ARG A CA 1
ATOM 648 C C . ARG A 1 82 ? -11.625 2.936 22.211 1.00 97.75 82 ARG A C 1
ATOM 650 O O . ARG A 1 82 ? -11.448 2.114 23.105 1.00 97.75 82 ARG A O 1
ATOM 657 N N . ARG A 1 83 ? -12.509 3.936 22.322 1.00 97.88 83 ARG A N 1
ATOM 658 C CA . ARG A 1 83 ? -13.369 4.111 23.509 1.00 97.88 83 ARG A CA 1
ATOM 659 C C . ARG A 1 83 ? -14.333 2.942 23.698 1.00 97.88 83 ARG A C 1
ATOM 661 O O . ARG A 1 83 ? -14.566 2.527 24.828 1.00 97.88 83 ARG A O 1
ATOM 668 N N . GLU A 1 84 ? -14.906 2.414 22.620 1.00 97.19 84 GLU A N 1
ATOM 669 C CA . GLU A 1 84 ? -15.776 1.236 22.706 1.00 97.19 84 GLU A CA 1
ATOM 670 C C . GLU A 1 84 ? -14.990 -0.016 23.119 1.00 97.19 84 GLU A C 1
ATOM 672 O O . GLU A 1 84 ? -15.445 -0.769 23.978 1.00 97.19 84 GLU A O 1
ATOM 677 N N . LEU A 1 85 ? -13.781 -0.199 22.583 1.00 97.56 85 LEU A N 1
ATOM 678 C CA . LEU A 1 85 ? -12.882 -1.282 22.979 1.00 97.56 85 LEU A CA 1
ATOM 679 C C . LEU A 1 85 ? -12.519 -1.198 24.465 1.00 97.56 85 LEU A C 1
ATOM 681 O O . LEU A 1 85 ? -12.550 -2.207 25.165 1.00 97.56 85 LEU A O 1
ATOM 685 N N . GLU A 1 86 ? -12.234 0.003 24.967 1.00 97.31 86 GLU A N 1
ATOM 686 C CA . GLU A 1 86 ? -11.967 0.220 26.387 1.00 97.31 86 GLU A CA 1
ATOM 687 C C . GLU A 1 86 ? -13.176 -0.153 27.257 1.00 97.31 86 GLU A C 1
ATOM 689 O O . GLU A 1 86 ? -13.014 -0.846 28.259 1.00 97.31 86 GLU A O 1
ATOM 694 N N . LYS A 1 87 ? -14.398 0.223 26.854 1.00 96.88 87 LYS A N 1
ATOM 695 C CA . LYS A 1 87 ? -15.626 -0.178 27.562 1.00 96.88 87 LYS A CA 1
ATOM 696 C C . LYS A 1 87 ? -15.811 -1.693 27.585 1.00 96.88 87 LYS A C 1
ATOM 698 O O . LYS A 1 87 ? -16.181 -2.237 28.621 1.00 96.88 87 LYS A O 1
ATOM 703 N N . VAL A 1 88 ? -15.568 -2.371 26.462 1.00 96.75 88 VAL A N 1
ATOM 704 C CA . VAL A 1 88 ? -15.649 -3.838 26.380 1.00 96.75 88 VAL A CA 1
ATOM 705 C C . VAL A 1 88 ? -14.619 -4.487 27.300 1.00 96.75 88 VAL A C 1
ATOM 707 O O . VAL A 1 88 ? -14.968 -5.396 28.045 1.00 96.75 88 VAL A O 1
ATOM 710 N N . ASN A 1 89 ? -13.382 -3.989 27.308 1.00 94.31 89 ASN A N 1
ATOM 711 C CA . ASN A 1 89 ? -12.330 -4.521 28.171 1.00 94.31 89 ASN A CA 1
ATOM 712 C C . ASN A 1 89 ? -12.612 -4.268 29.660 1.00 94.31 89 ASN A C 1
ATOM 714 O O . ASN A 1 89 ? -12.348 -5.147 30.470 1.00 94.31 89 ASN A O 1
ATOM 718 N N . ARG A 1 90 ? -13.185 -3.112 30.032 1.00 95.44 90 ARG A N 1
ATOM 719 C CA . ARG A 1 90 ? -13.616 -2.844 31.417 1.00 95.44 90 ARG A CA 1
ATOM 720 C C . ARG A 1 90 ? -14.673 -3.851 31.875 1.00 95.44 90 ARG A C 1
ATOM 722 O O . ARG A 1 90 ? -14.460 -4.524 32.877 1.00 95.44 90 ARG A O 1
ATOM 729 N N . LYS A 1 91 ? -15.731 -4.044 31.077 1.00 94.06 91 LYS A N 1
ATOM 730 C CA . LYS A 1 91 ? -16.775 -5.047 31.354 1.00 94.06 91 LYS A CA 1
ATOM 731 C C . LYS A 1 91 ? -16.223 -6.470 31.433 1.00 94.06 91 LYS A C 1
ATOM 733 O O . LYS A 1 91 ? -16.671 -7.265 32.246 1.00 94.06 91 LYS A O 1
ATOM 738 N N . PHE A 1 92 ? -15.245 -6.800 30.592 1.00 93.94 92 PHE A N 1
ATOM 739 C CA . PHE A 1 92 ? -14.580 -8.099 30.635 1.00 93.94 92 PHE A CA 1
ATOM 740 C C . PHE A 1 92 ? -13.789 -8.312 31.933 1.00 93.94 92 PHE A C 1
ATOM 742 O O . PHE A 1 92 ? -13.816 -9.410 32.481 1.00 93.94 92 PHE A O 1
ATOM 749 N N . SER A 1 93 ? -13.104 -7.282 32.435 1.00 91.81 93 SER A N 1
ATOM 750 C CA . SER A 1 93 ? -12.376 -7.350 33.709 1.00 91.81 93 SER A CA 1
ATOM 751 C C . SER A 1 93 ? -13.313 -7.482 34.913 1.00 91.81 93 SER A C 1
ATOM 753 O O . SER A 1 93 ? -12.997 -8.210 35.850 1.00 91.81 93 SER A O 1
ATOM 755 N N . GLU A 1 94 ? -14.465 -6.807 34.879 1.00 93.81 94 GLU A N 1
ATOM 756 C CA . GLU A 1 94 ? -15.503 -6.874 35.921 1.00 93.81 94 GLU A CA 1
ATOM 757 C C . GLU A 1 94 ? -16.208 -8.243 35.957 1.00 93.81 94 GLU A C 1
ATOM 759 O O . GLU A 1 94 ? -16.597 -8.705 37.025 1.00 93.81 94 GLU A O 1
ATOM 764 N N . LEU A 1 95 ? -16.267 -8.952 34.822 1.00 93.31 95 LEU A N 1
ATOM 765 C CA . LEU A 1 95 ? -16.988 -10.221 34.664 1.00 93.31 95 LEU A CA 1
ATOM 766 C C . LEU A 1 95 ? -16.575 -11.316 35.668 1.00 93.31 95 LEU A C 1
ATOM 768 O O . LEU A 1 95 ? -17.396 -12.147 36.052 1.00 93.31 95 LEU A O 1
ATOM 772 N N . TYR A 1 96 ? -15.302 -11.360 36.079 1.00 90.25 96 TYR A N 1
ATOM 773 C CA . TYR A 1 96 ? -14.868 -12.315 37.107 1.00 90.25 96 TYR A CA 1
ATOM 774 C C . TYR A 1 96 ? -15.435 -11.964 38.489 1.00 90.25 96 TYR A C 1
ATOM 776 O O . TYR A 1 96 ? -15.796 -12.869 39.238 1.00 90.25 96 TYR A O 1
ATOM 784 N N . GLY A 1 97 ? -15.542 -10.668 38.800 1.00 91.56 97 GLY A N 1
ATOM 785 C CA . GLY A 1 97 ? -16.195 -10.173 40.011 1.00 91.56 97 GLY A CA 1
ATOM 786 C C . GLY A 1 97 ? -17.646 -10.637 40.071 1.00 91.56 97 GLY A C 1
ATOM 787 O O . GLY A 1 97 ? -18.014 -11.325 41.021 1.00 91.56 97 GLY A O 1
ATOM 788 N N . ASP A 1 98 ? -18.407 -10.398 38.998 1.00 93.00 98 ASP A N 1
ATOM 789 C CA . ASP A 1 98 ? -19.815 -10.809 38.884 1.00 93.00 98 ASP A CA 1
ATOM 790 C C . ASP A 1 98 ? -20.006 -12.319 39.099 1.00 93.00 98 ASP A C 1
ATOM 792 O O . ASP A 1 98 ? -20.943 -12.757 39.770 1.00 93.00 98 ASP A O 1
ATOM 796 N N . TYR A 1 99 ? -19.099 -13.136 38.555 1.00 90.56 99 TYR A N 1
ATOM 797 C CA . TYR A 1 99 ? -19.113 -14.583 38.769 1.00 90.56 99 TYR A CA 1
ATOM 798 C C . TYR A 1 99 ? -18.781 -14.960 40.220 1.00 90.56 99 TYR A C 1
ATOM 800 O O . TYR A 1 99 ? -19.451 -15.810 40.808 1.00 90.56 99 TYR A O 1
ATOM 808 N N . SER A 1 100 ? -17.769 -14.320 40.816 1.00 92.31 100 SER A N 1
ATOM 809 C CA . SER A 1 100 ? -17.353 -14.584 42.200 1.00 92.31 100 SER A CA 1
ATOM 810 C C . SER A 1 100 ? -18.398 -14.167 43.241 1.00 92.31 100 SER A C 1
ATOM 812 O O . SER A 1 100 ? -18.500 -14.799 44.288 1.00 92.31 100 SER A O 1
ATOM 814 N N . GLU A 1 101 ? -19.208 -13.153 42.930 1.00 94.94 101 GLU A N 1
ATOM 815 C CA . GLU A 1 101 ? -20.342 -12.694 43.741 1.00 94.94 101 GLU A CA 1
ATOM 816 C C . GLU A 1 101 ? -21.628 -13.498 43.469 1.00 94.94 101 GLU A C 1
ATOM 818 O O . GLU A 1 101 ? -22.684 -13.189 44.020 1.00 94.94 101 GLU A O 1
ATOM 823 N N . HIS A 1 102 ? -21.548 -14.547 42.638 1.00 90.88 102 HIS A N 1
ATOM 824 C CA . HIS A 1 102 ? -22.671 -15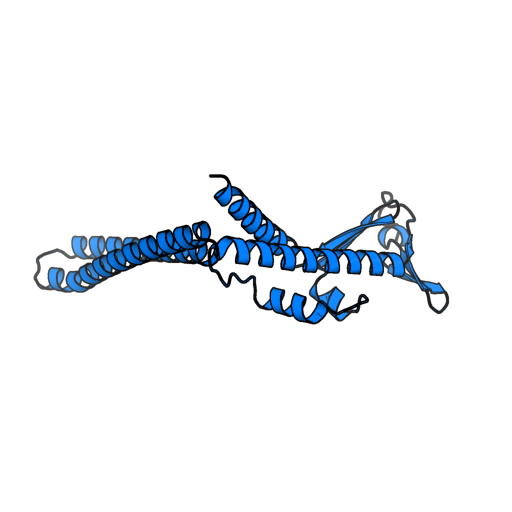.391 42.220 1.00 90.88 102 HIS A CA 1
ATOM 825 C C . HIS A 1 102 ? -23.826 -14.623 41.549 1.00 90.88 102 HIS A C 1
ATOM 827 O O . HIS A 1 102 ? -24.966 -15.092 41.549 1.00 90.88 102 HIS A O 1
ATOM 833 N N . LEU A 1 103 ? -23.540 -13.466 40.940 1.00 93.19 103 LEU A N 1
ATOM 834 C CA . LEU A 1 103 ? -24.509 -12.705 40.141 1.00 93.19 103 LEU A CA 1
ATOM 835 C C . LEU A 1 103 ? -24.786 -13.375 38.790 1.00 93.19 103 LEU A C 1
ATOM 837 O O . LEU A 1 103 ? -25.854 -13.180 38.213 1.00 93.19 103 LEU A O 1
ATOM 841 N N . ILE A 1 104 ? -23.828 -14.167 38.304 1.00 93.62 104 ILE A N 1
ATOM 842 C CA . ILE A 1 104 ? -23.925 -14.985 37.093 1.00 93.62 104 ILE A CA 1
ATOM 843 C C . ILE A 1 104 ? -23.408 -16.398 37.363 1.00 93.62 104 ILE A C 1
ATOM 845 O O . ILE A 1 104 ? -22.525 -16.608 38.198 1.00 93.62 104 ILE A O 1
ATOM 849 N N . ASN A 1 105 ? -23.937 -17.377 36.634 1.00 93.88 105 ASN A N 1
ATOM 850 C CA . ASN A 1 105 ? -23.472 -18.762 36.717 1.00 93.88 105 ASN A CA 1
ATOM 851 C C . ASN A 1 105 ? -22.303 -19.047 35.750 1.00 93.88 105 ASN A C 1
ATOM 853 O O . ASN A 1 105 ? -21.939 -18.223 34.912 1.00 93.88 105 ASN A O 1
ATOM 857 N N . GLU A 1 106 ? -21.708 -20.239 35.846 1.00 93.56 106 GLU A N 1
ATOM 858 C CA . GLU A 1 106 ? -20.558 -20.637 35.019 1.00 93.56 106 GLU A CA 1
ATOM 859 C C . GLU A 1 106 ? -20.862 -20.591 33.511 1.00 93.56 106 GLU A C 1
ATOM 861 O O . GLU A 1 106 ? -20.048 -20.109 32.722 1.00 93.56 106 GLU A O 1
ATOM 866 N N . SER A 1 107 ? -22.047 -21.048 33.096 1.00 94.69 107 SER A N 1
ATOM 867 C CA . SER A 1 107 ? -22.429 -21.065 31.679 1.00 94.69 107 SER A CA 1
ATOM 868 C C . SER A 1 107 ? -22.607 -19.652 31.109 1.00 94.69 107 SER A C 1
ATOM 870 O O . SER A 1 107 ? -22.163 -19.365 29.992 1.00 94.69 107 SER A O 1
ATOM 872 N N . GLU A 1 108 ? -23.180 -18.744 31.901 1.00 93.56 108 GLU A N 1
ATOM 873 C CA . GLU A 1 108 ? -23.321 -17.324 31.572 1.00 93.56 108 GLU A CA 1
ATOM 874 C C . GLU A 1 108 ? -21.954 -16.644 31.514 1.00 93.56 108 GLU A C 1
ATOM 876 O O . GLU A 1 108 ? -21.661 -15.943 30.544 1.00 93.56 108 GLU A O 1
ATOM 881 N N . TYR A 1 109 ? -21.084 -16.916 32.491 1.00 94.00 109 TYR A N 1
ATOM 882 C CA . TYR A 1 109 ? -19.713 -16.415 32.518 1.00 94.00 109 TYR A CA 1
ATOM 883 C C . TYR A 1 109 ? -18.939 -16.821 31.260 1.00 94.00 109 TYR A C 1
ATOM 885 O O . TYR A 1 109 ? -18.371 -15.962 30.584 1.00 94.00 109 TYR A O 1
ATOM 893 N N . LEU A 1 110 ? -18.937 -18.109 30.902 1.00 94.88 110 LEU A N 1
ATOM 894 C CA . LEU A 1 110 ? -18.230 -18.601 29.715 1.00 94.88 110 LEU A CA 1
ATOM 895 C C . LEU A 1 110 ? -18.773 -17.972 28.425 1.00 94.88 110 LEU A C 1
ATOM 897 O O . LEU A 1 110 ? -17.990 -17.563 27.562 1.00 94.88 110 LEU A O 1
ATOM 901 N N . THR A 1 111 ? -20.096 -17.828 28.323 1.00 95.56 111 THR A N 1
ATOM 902 C CA . THR A 1 111 ? -20.752 -17.203 27.166 1.00 95.56 111 THR A CA 1
ATOM 903 C C . THR A 1 111 ? -20.378 -15.724 27.043 1.00 95.56 111 THR A C 1
ATOM 905 O O . THR A 1 111 ? -19.937 -15.282 25.980 1.00 95.56 111 THR A O 1
ATOM 908 N N . LEU A 1 112 ? -20.489 -14.953 28.129 1.00 95.25 112 LEU A N 1
ATOM 909 C CA . LEU A 1 112 ? -20.142 -13.528 28.160 1.00 95.25 112 LEU A CA 1
ATOM 910 C C . LEU A 1 112 ? -18.650 -13.306 27.905 1.00 95.25 112 LEU A C 1
ATOM 912 O O . LEU A 1 112 ? -18.276 -12.425 27.127 1.00 95.25 112 LEU A O 1
ATOM 916 N N . LYS A 1 113 ? -17.790 -14.148 28.489 1.00 95.06 113 LYS A N 1
ATOM 917 C CA . LYS A 1 113 ? -16.344 -14.143 28.250 1.00 95.06 113 LYS A CA 1
ATOM 918 C C . LYS A 1 113 ? -16.051 -14.288 26.759 1.00 95.06 113 LYS A C 1
ATOM 920 O O . LYS A 1 113 ? -15.299 -13.487 26.205 1.00 95.06 113 LYS A O 1
ATOM 925 N N . GLN A 1 114 ? -16.663 -15.271 26.097 1.00 96.50 114 GLN A N 1
ATOM 926 C CA . GLN A 1 114 ? -16.482 -15.482 24.663 1.00 96.50 114 GLN A CA 1
ATOM 927 C C . GLN A 1 114 ? -17.005 -14.297 23.839 1.00 96.50 114 GLN A C 1
ATOM 929 O O . GLN A 1 114 ? -16.311 -13.832 22.935 1.00 96.50 114 GLN A O 1
ATOM 934 N N . GLN A 1 115 ? -18.185 -13.762 24.167 1.00 96.44 115 GLN A N 1
ATOM 935 C CA . GLN A 1 115 ? -18.756 -12.602 23.474 1.00 96.44 115 GLN A CA 1
ATOM 936 C C . GLN A 1 115 ? -17.857 -11.365 23.566 1.00 96.44 115 GLN A C 1
ATOM 938 O O . GLN A 1 115 ? -17.624 -10.696 22.557 1.00 96.44 115 GLN A O 1
ATOM 943 N N . TYR A 1 116 ? -17.316 -11.062 24.747 1.00 96.31 116 TYR A N 1
ATOM 944 C CA . TYR A 1 116 ? -16.407 -9.931 24.923 1.00 96.31 116 TYR A CA 1
ATOM 945 C C . TYR A 1 116 ? -15.087 -10.119 24.180 1.00 96.31 116 TYR A C 1
ATOM 947 O O . TYR A 1 116 ? -14.606 -9.160 23.578 1.00 96.31 116 TYR A O 1
ATOM 955 N N . LEU A 1 117 ? -14.525 -11.333 24.163 1.00 95.81 117 LEU A N 1
ATOM 956 C CA . LEU A 1 117 ? -13.315 -11.629 23.392 1.00 95.81 117 LEU A CA 1
ATOM 957 C C . LEU A 1 117 ? -13.543 -11.420 21.891 1.00 95.81 117 LEU A C 1
ATOM 959 O O . LEU A 1 117 ? -12.785 -10.683 21.262 1.00 95.81 117 LEU A O 1
ATOM 963 N N . LEU A 1 118 ? -14.625 -11.983 21.340 1.00 97.50 118 LEU A N 1
ATOM 964 C CA . LEU A 1 118 ? -14.986 -11.812 19.929 1.00 97.50 118 LEU A CA 1
ATOM 965 C C . LEU A 1 118 ? -15.239 -10.342 19.583 1.00 97.50 118 LEU A C 1
ATOM 967 O O . LEU A 1 118 ? -14.740 -9.842 18.574 1.00 97.50 118 LEU A O 1
ATOM 971 N N . LYS A 1 119 ? -15.975 -9.619 20.437 1.00 97.19 119 LYS A N 1
ATOM 972 C CA . LYS A 1 119 ? -16.231 -8.189 20.236 1.00 97.19 119 LYS A CA 1
ATOM 973 C C . LYS A 1 119 ? -14.933 -7.381 20.292 1.00 97.19 119 LYS A C 1
ATOM 975 O O . LYS A 1 119 ? -14.726 -6.523 19.443 1.00 97.19 119 LYS A O 1
ATOM 980 N N . SER A 1 120 ? -14.048 -7.657 21.250 1.00 96.69 120 SER A N 1
ATOM 981 C CA . SER A 1 120 ? -12.740 -6.999 21.376 1.00 96.69 120 SER A CA 1
ATOM 982 C C . SER A 1 120 ? -11.881 -7.219 20.127 1.00 96.69 120 SER A C 1
ATOM 984 O O . SER A 1 120 ? -11.316 -6.265 19.593 1.00 96.69 120 SER A O 1
ATOM 986 N N . GLU A 1 121 ? -11.835 -8.447 19.607 1.00 97.56 121 GLU A N 1
ATOM 987 C CA . GLU A 1 121 ? -11.106 -8.771 18.378 1.00 97.56 121 GLU A CA 1
ATOM 988 C C . GLU A 1 121 ? -11.687 -8.051 17.152 1.00 97.56 121 GLU A C 1
ATOM 990 O O . GLU A 1 121 ? -10.938 -7.455 16.378 1.00 97.56 121 GLU A O 1
ATOM 995 N N . ALA A 1 122 ? -13.014 -8.034 17.000 1.00 97.62 122 ALA A N 1
ATOM 996 C CA . ALA A 1 122 ? -13.678 -7.321 15.911 1.00 97.62 122 ALA A CA 1
ATOM 997 C C . ALA A 1 122 ? -13.407 -5.806 15.961 1.00 97.62 122 ALA A C 1
ATOM 999 O O . ALA A 1 122 ? -13.082 -5.199 14.942 1.00 97.62 122 ALA A O 1
ATOM 1000 N N . LEU A 1 123 ? -13.480 -5.197 17.152 1.00 97.56 123 LEU A N 1
ATOM 1001 C CA . LEU A 1 123 ? -13.171 -3.777 17.340 1.00 97.56 123 LEU A CA 1
ATOM 1002 C C . LEU A 1 123 ? -11.705 -3.468 16.994 1.00 97.56 123 LEU A C 1
ATOM 1004 O O . LEU A 1 123 ? -11.449 -2.438 16.378 1.00 97.56 123 LEU A O 1
ATOM 1008 N N . LYS A 1 124 ? -10.757 -4.345 17.361 1.00 97.44 124 LYS A N 1
ATOM 1009 C CA . LYS A 1 124 ? -9.331 -4.197 17.011 1.00 97.44 124 LYS A CA 1
ATOM 1010 C C . LYS A 1 124 ? -9.108 -4.248 15.500 1.00 97.44 124 LYS A C 1
ATOM 1012 O O . LYS A 1 124 ? -8.502 -3.327 14.970 1.00 97.44 124 LYS A O 1
ATOM 1017 N N . LYS A 1 125 ? -9.675 -5.244 14.809 1.00 97.69 125 LYS A N 1
ATOM 1018 C CA . LYS A 1 125 ? -9.587 -5.350 13.340 1.00 97.69 125 LYS A CA 1
ATOM 1019 C C . LYS A 1 125 ? -10.134 -4.102 12.645 1.00 97.69 125 LYS A C 1
ATOM 1021 O O . LYS A 1 125 ? -9.524 -3.600 11.708 1.00 97.69 125 LYS A O 1
ATOM 1026 N N . GLU A 1 126 ? -11.251 -3.565 13.131 1.00 96.81 126 GLU A N 1
ATOM 1027 C CA . GLU A 1 126 ? -11.817 -2.329 12.585 1.00 96.81 126 GLU A CA 1
ATOM 1028 C C . GLU A 1 126 ? -10.912 -1.112 12.834 1.00 96.81 126 GLU A C 1
ATOM 1030 O O . GLU A 1 126 ? -10.734 -0.286 11.942 1.00 96.81 126 GLU A O 1
ATOM 1035 N N . ILE A 1 127 ? -10.295 -1.004 14.019 1.00 97.62 127 ILE A N 1
ATOM 1036 C CA . ILE A 1 127 ? -9.299 0.044 14.301 1.00 97.62 127 ILE A CA 1
ATOM 1037 C C . ILE A 1 127 ? -8.129 -0.055 13.320 1.00 97.62 127 ILE A C 1
ATOM 1039 O O . ILE A 1 127 ? -7.722 0.970 12.778 1.00 97.62 127 ILE A O 1
ATOM 1043 N N . ASP A 1 128 ? -7.613 -1.259 13.075 1.00 97.38 128 ASP A N 1
ATOM 1044 C CA . ASP A 1 128 ? -6.490 -1.475 12.161 1.00 97.38 128 ASP A CA 1
ATOM 1045 C C . ASP A 1 128 ? -6.858 -1.075 10.722 1.00 97.38 128 ASP A C 1
ATOM 1047 O O . ASP A 1 128 ? -6.120 -0.329 10.078 1.00 97.38 128 ASP A O 1
ATOM 1051 N N . ASN A 1 129 ? -8.050 -1.450 10.246 1.00 95.81 129 ASN A N 1
ATOM 1052 C CA . ASN A 1 129 ? -8.560 -1.040 8.931 1.00 95.81 129 ASN A CA 1
ATOM 1053 C C . ASN A 1 129 ? -8.716 0.486 8.8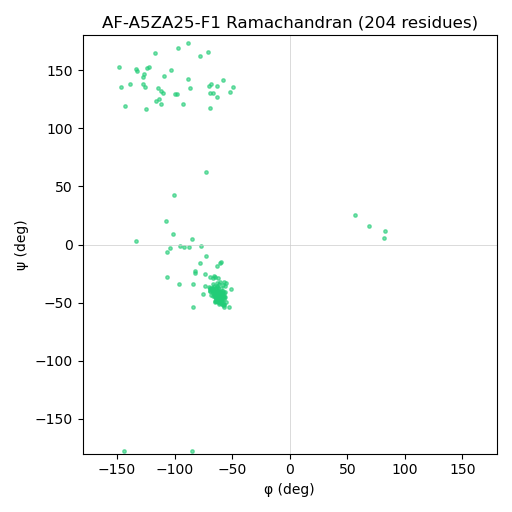05 1.00 95.81 129 ASN A C 1
ATOM 1055 O O . AS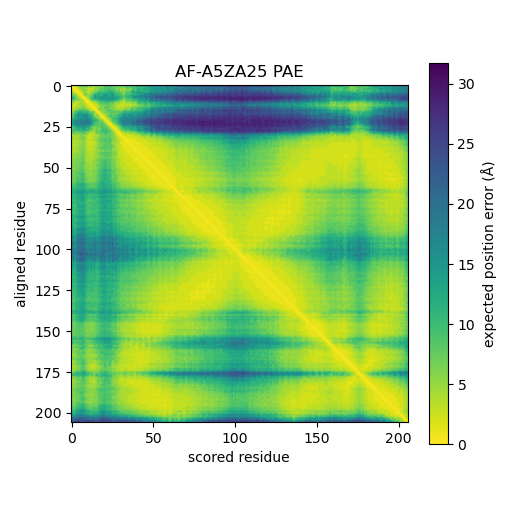N A 1 129 ? -8.374 1.078 7.772 1.00 95.81 129 ASN A O 1
ATOM 1059 N N . LEU A 1 130 ? -9.222 1.140 9.856 1.00 95.94 130 LEU A N 1
ATOM 1060 C CA . LEU A 1 130 ? -9.351 2.595 9.899 1.00 95.94 130 LEU A CA 1
ATOM 1061 C C . LEU A 1 130 ? -7.983 3.284 9.917 1.00 95.94 130 LEU A C 1
ATOM 1063 O O . LEU A 1 130 ? -7.824 4.298 9.244 1.00 95.94 130 LEU A O 1
ATOM 1067 N N . LEU A 1 131 ? -6.995 2.736 10.631 1.00 95.38 131 LEU A N 1
ATOM 1068 C CA . LEU A 1 131 ? -5.621 3.251 10.650 1.00 95.38 131 LEU A CA 1
ATOM 1069 C C . LEU A 1 131 ? -4.958 3.143 9.277 1.00 95.38 131 LEU A C 1
ATOM 1071 O O . LEU A 1 131 ? -4.343 4.108 8.823 1.00 95.38 131 LEU A O 1
ATOM 1075 N N . ILE A 1 132 ? -5.124 2.008 8.589 1.00 92.75 132 ILE A N 1
ATOM 1076 C CA . ILE A 1 132 ? -4.650 1.836 7.209 1.00 92.75 132 ILE A CA 1
ATOM 1077 C C . ILE A 1 132 ? -5.284 2.910 6.322 1.00 92.75 132 ILE A C 1
ATOM 1079 O O . ILE A 1 132 ? -4.573 3.663 5.659 1.00 92.75 132 ILE A O 1
ATOM 1083 N N . SER A 1 133 ? -6.612 3.047 6.375 1.00 92.44 133 SER A N 1
ATOM 1084 C CA . SER A 1 133 ? -7.357 4.031 5.579 1.00 92.44 133 SER A CA 1
ATOM 1085 C C . SER A 1 133 ? -6.930 5.471 5.876 1.00 92.44 133 SER A C 1
ATOM 1087 O O . SER A 1 133 ? -6.751 6.261 4.950 1.00 92.44 133 SER A O 1
ATOM 1089 N N . GLN A 1 134 ? -6.723 5.805 7.152 1.00 94.38 134 GLN A N 1
ATOM 1090 C CA . GLN A 1 134 ? -6.248 7.109 7.601 1.00 94.38 134 GLN A CA 1
ATOM 1091 C C . GLN A 1 134 ? -4.843 7.415 7.076 1.00 94.38 134 GLN A C 1
ATOM 1093 O O . GLN A 1 134 ? -4.601 8.523 6.594 1.00 94.38 134 GLN A O 1
ATOM 1098 N N . ASN A 1 135 ? -3.925 6.445 7.137 1.00 92.25 135 ASN A N 1
ATOM 1099 C CA . ASN A 1 135 ? -2.547 6.620 6.680 1.00 92.25 135 ASN A CA 1
ATOM 1100 C C . ASN A 1 135 ? -2.489 6.974 5.186 1.00 92.25 135 ASN A C 1
ATOM 1102 O O . ASN A 1 135 ? -1.684 7.808 4.773 1.00 92.25 135 ASN A O 1
ATOM 1106 N N . LEU A 1 136 ? -3.425 6.465 4.377 1.00 91.44 136 LEU A N 1
ATOM 1107 C CA . LEU A 1 136 ? -3.519 6.857 2.969 1.00 91.44 136 LEU A CA 1
ATOM 1108 C C . LEU A 1 136 ? -3.849 8.352 2.752 1.00 91.44 136 LEU A C 1
ATOM 1110 O O . LEU A 1 136 ? -3.641 8.869 1.653 1.00 91.44 136 LEU A O 1
ATOM 1114 N N . TYR A 1 137 ? -4.378 9.047 3.765 1.00 92.56 137 TYR A N 1
ATOM 1115 C CA . TYR A 1 137 ? -4.616 10.500 3.770 1.00 92.56 137 TYR A CA 1
ATOM 1116 C C . TYR A 1 137 ? -3.541 11.277 4.550 1.00 92.56 137 TYR A C 1
ATOM 1118 O O . TYR A 1 137 ? -3.679 12.478 4.782 1.00 92.56 137 TYR A O 1
ATOM 1126 N N . SER A 1 138 ? -2.457 10.618 4.966 1.00 91.94 138 SER A N 1
ATOM 1127 C CA . SER A 1 138 ? -1.342 11.275 5.644 1.00 91.94 138 SER A CA 1
ATOM 1128 C C . SER A 1 138 ? -0.668 12.300 4.731 1.00 91.94 138 SER A C 1
ATOM 1130 O O . SER A 1 138 ? -0.377 12.031 3.563 1.00 91.94 138 SER A O 1
ATOM 1132 N N . LYS A 1 139 ? -0.347 13.476 5.281 1.00 89.19 139 LYS A N 1
ATOM 1133 C CA . LYS A 1 139 ? 0.479 14.494 4.600 1.00 89.19 139 LYS A CA 1
ATOM 1134 C C . LYS A 1 139 ? 1.853 13.959 4.215 1.00 89.19 139 LYS A C 1
ATOM 1136 O O . LYS A 1 139 ? 2.393 14.302 3.169 1.00 89.19 139 LYS A O 1
ATOM 1141 N N . ASN A 1 140 ? 2.386 13.083 5.059 1.00 89.50 140 ASN A N 1
ATOM 1142 C CA . ASN A 1 140 ? 3.661 12.421 4.856 1.00 89.50 140 ASN A CA 1
ATOM 1143 C C . ASN A 1 140 ? 3.428 11.008 4.323 1.00 89.50 140 ASN A C 1
ATOM 1145 O O . ASN A 1 140 ? 4.052 10.077 4.818 1.00 89.50 140 ASN A O 1
ATOM 1149 N N . TYR A 1 141 ? 2.497 10.832 3.380 1.00 90.81 141 TYR A N 1
ATOM 1150 C CA . TYR A 1 141 ? 2.233 9.530 2.773 1.00 90.81 141 TYR A CA 1
ATOM 1151 C C . TYR A 1 141 ? 3.537 8.906 2.263 1.00 90.81 141 TYR A C 1
ATOM 1153 O O . TYR A 1 141 ? 4.331 9.567 1.578 1.00 90.81 141 TYR A O 1
ATOM 1161 N N . LYS A 1 142 ? 3.764 7.644 2.617 1.00 89.81 142 LYS A N 1
ATOM 1162 C CA . LYS A 1 142 ? 4.942 6.873 2.225 1.00 89.81 142 LYS A CA 1
ATOM 1163 C C . LYS A 1 142 ? 4.500 5.569 1.588 1.00 89.81 142 LYS A C 1
ATOM 1165 O O . LYS A 1 142 ? 3.469 5.012 1.955 1.00 89.81 142 LYS A O 1
ATOM 1170 N N . ILE A 1 143 ? 5.298 5.134 0.630 1.00 91.19 143 ILE A N 1
ATOM 1171 C CA . ILE A 1 143 ? 5.268 3.774 0.105 1.00 91.19 143 ILE A CA 1
ATOM 1172 C C . ILE A 1 143 ? 6.138 2.880 0.993 1.00 91.19 143 ILE A C 1
ATOM 1174 O O . ILE A 1 143 ? 6.685 3.339 1.998 1.00 91.19 143 ILE A O 1
ATOM 1178 N N . ASP A 1 144 ? 6.252 1.616 0.607 1.00 90.88 144 ASP A N 1
ATOM 1179 C CA . ASP A 1 144 ? 7.210 0.685 1.184 1.00 90.88 144 ASP A CA 1
ATOM 1180 C C . ASP A 1 144 ? 8.632 1.282 1.247 1.00 90.88 144 ASP A C 1
ATOM 1182 O O . ASP A 1 144 ? 9.099 1.927 0.302 1.00 90.88 144 ASP A O 1
ATOM 1186 N N . GLU A 1 145 ? 9.296 1.099 2.389 1.00 90.31 145 GLU A N 1
ATOM 1187 C CA . GLU A 1 145 ? 10.581 1.737 2.687 1.00 90.31 145 GLU A CA 1
ATOM 1188 C C . GLU A 1 145 ? 11.711 1.172 1.820 1.00 90.31 145 GLU A C 1
ATOM 1190 O O . GLU A 1 145 ? 12.547 1.935 1.330 1.00 90.31 145 GLU A O 1
ATOM 1195 N N . ASP A 1 146 ? 11.714 -0.138 1.563 1.00 89.94 146 ASP A N 1
ATOM 1196 C CA . ASP A 1 146 ? 12.713 -0.771 0.702 1.00 89.94 146 ASP A CA 1
ATOM 1197 C C . ASP A 1 146 ? 12.551 -0.292 -0.741 1.00 89.94 146 ASP A C 1
ATOM 1199 O O . ASP A 1 146 ? 13.534 0.070 -1.400 1.00 89.94 146 ASP A O 1
ATOM 1203 N N . TRP A 1 147 ? 11.307 -0.189 -1.212 1.00 92.38 147 TRP A N 1
ATOM 1204 C CA . TRP A 1 147 ? 11.014 0.357 -2.531 1.00 92.38 147 TRP A CA 1
ATOM 1205 C C . TRP A 1 147 ? 11.422 1.836 -2.662 1.00 92.38 147 TRP A C 1
ATOM 1207 O O . TRP A 1 147 ? 12.106 2.201 -3.625 1.00 92.38 147 TRP A O 1
ATOM 1217 N N . GLU A 1 148 ? 11.098 2.690 -1.681 1.00 91.06 148 GLU A N 1
ATOM 1218 C CA . GLU A 1 148 ? 11.520 4.104 -1.660 1.00 91.06 148 GLU A CA 1
ATOM 1219 C C . GLU A 1 148 ? 13.054 4.230 -1.654 1.00 91.06 148 GLU A C 1
ATOM 1221 O O . GLU A 1 148 ? 13.625 5.037 -2.397 1.00 91.06 148 GLU A O 1
ATOM 1226 N N . ASN A 1 149 ? 13.742 3.395 -0.872 1.00 91.56 149 ASN A N 1
ATOM 1227 C CA . ASN A 1 149 ? 15.202 3.359 -0.807 1.00 91.56 149 ASN A CA 1
ATOM 1228 C C . ASN A 1 149 ? 15.832 2.951 -2.143 1.00 91.56 149 ASN A C 1
ATOM 1230 O O . ASN A 1 149 ? 16.801 3.580 -2.583 1.00 91.56 149 ASN A O 1
ATOM 1234 N N . LEU A 1 150 ? 15.276 1.945 -2.823 1.00 91.06 150 LEU A N 1
ATOM 1235 C CA . LEU A 1 150 ? 15.730 1.522 -4.148 1.00 91.06 150 LEU A CA 1
ATOM 1236 C C . LEU A 1 150 ? 15.562 2.633 -5.190 1.00 91.06 150 LEU A C 1
ATOM 1238 O O . LEU A 1 150 ? 16.504 2.917 -5.938 1.00 91.06 150 LEU A O 1
ATOM 1242 N N . ILE A 1 151 ? 14.406 3.305 -5.211 1.00 91.25 151 ILE A N 1
ATOM 1243 C CA . ILE A 1 151 ? 14.164 4.446 -6.106 1.00 91.25 151 ILE A CA 1
ATOM 1244 C C . ILE A 1 151 ? 15.192 5.549 -5.833 1.00 91.25 151 ILE A C 1
ATOM 1246 O O . ILE A 1 151 ? 15.882 5.993 -6.751 1.00 91.25 151 ILE A O 1
ATOM 1250 N N . ASN A 1 152 ? 15.357 5.956 -4.572 1.00 89.81 152 ASN A N 1
ATOM 1251 C CA . ASN A 1 152 ? 16.279 7.028 -4.191 1.00 89.81 152 ASN A CA 1
ATOM 1252 C C . ASN A 1 152 ? 17.744 6.696 -4.509 1.00 89.81 152 ASN A C 1
ATOM 1254 O O . ASN A 1 152 ? 18.498 7.572 -4.945 1.00 89.81 152 ASN A O 1
ATOM 1258 N N . LYS A 1 153 ? 18.147 5.431 -4.337 1.00 90.00 153 LYS A N 1
ATOM 1259 C CA . LYS A 1 153 ? 19.501 4.953 -4.644 1.00 90.00 153 LYS A CA 1
ATOM 1260 C C . LYS A 1 153 ? 19.812 5.047 -6.138 1.00 90.00 153 LYS A C 1
ATOM 1262 O O . LYS A 1 153 ? 20.914 5.458 -6.507 1.00 90.00 153 LYS A O 1
ATOM 1267 N N . TYR A 1 154 ? 18.863 4.680 -6.997 1.00 89.31 154 TYR A N 1
ATOM 1268 C CA . TYR A 1 154 ? 19.108 4.532 -8.433 1.00 89.31 154 TYR A CA 1
ATOM 1269 C C . TYR A 1 154 ? 18.557 5.670 -9.307 1.00 89.31 154 TYR A C 1
ATOM 1271 O O . TYR A 1 154 ? 18.875 5.711 -10.494 1.00 89.31 154 TYR A O 1
ATOM 1279 N N . LEU A 1 155 ? 17.865 6.660 -8.730 1.00 83.62 155 LEU A N 1
ATOM 1280 C CA . LEU A 1 155 ? 17.291 7.811 -9.444 1.00 83.62 155 LEU A CA 1
ATOM 1281 C C . LEU A 1 155 ? 18.284 8.555 -10.352 1.00 83.62 155 LEU A C 1
ATOM 1283 O O . LEU A 1 155 ? 17.938 9.036 -11.427 1.00 83.62 155 LEU A O 1
ATOM 1287 N N . LYS A 1 156 ? 19.537 8.694 -9.899 1.00 84.31 156 LYS A N 1
ATOM 1288 C CA . LYS A 1 156 ? 20.591 9.436 -10.617 1.00 84.31 156 LYS A CA 1
ATOM 1289 C C . LYS A 1 156 ? 21.358 8.571 -11.618 1.00 84.31 156 LYS A C 1
ATOM 1291 O O . LYS A 1 156 ? 22.279 9.069 -12.274 1.00 84.31 156 LYS A O 1
ATOM 1296 N N . CYS A 1 157 ? 21.039 7.282 -11.708 1.00 86.44 157 CYS A N 1
ATOM 1297 C CA . CYS A 1 157 ? 21.726 6.378 -12.611 1.00 86.44 157 CYS A CA 1
ATOM 1298 C C . CYS A 1 157 ? 21.392 6.740 -14.064 1.00 86.44 157 CYS A C 1
ATOM 1300 O O . CYS A 1 157 ? 20.255 7.058 -14.390 1.00 86.44 157 CYS A O 1
ATOM 1302 N N . ARG A 1 158 ? 22.394 6.724 -14.952 1.00 84.06 158 ARG A N 1
ATOM 1303 C CA . ARG A 1 158 ? 22.232 7.107 -16.373 1.00 84.06 158 ARG A CA 1
ATOM 1304 C C . ARG A 1 158 ? 22.266 5.921 -17.333 1.00 84.06 158 ARG A C 1
ATOM 1306 O O . ARG A 1 158 ? 22.109 6.107 -18.537 1.00 84.06 158 ARG A O 1
ATOM 1313 N N . LYS A 1 159 ? 22.569 4.728 -16.822 1.00 84.62 159 LYS A N 1
ATOM 1314 C CA . LYS A 1 159 ? 22.713 3.491 -17.591 1.00 84.62 159 LYS A CA 1
ATOM 1315 C C . LYS A 1 159 ? 22.291 2.310 -16.733 1.00 84.62 159 LYS A C 1
ATOM 1317 O O . LYS A 1 159 ? 22.453 2.348 -15.517 1.00 84.62 159 LYS A O 1
ATOM 1322 N N . LEU A 1 160 ? 21.837 1.245 -17.385 1.00 87.81 160 LEU A N 1
ATOM 1323 C CA . LEU A 1 160 ? 21.599 -0.027 -16.718 1.00 87.81 160 LEU A CA 1
ATOM 1324 C C . LEU A 1 160 ? 22.918 -0.579 -16.168 1.00 87.81 160 LEU A C 1
ATOM 1326 O O . LEU A 1 160 ? 23.891 -0.723 -16.913 1.00 87.81 160 LEU A O 1
ATOM 1330 N N . ASN A 1 161 ? 22.941 -0.906 -14.882 1.00 88.06 161 ASN A N 1
ATOM 1331 C CA . ASN A 1 161 ? 23.977 -1.736 -14.286 1.00 88.06 161 ASN A CA 1
ATOM 1332 C C . ASN A 1 161 ? 23.341 -3.028 -13.757 1.00 88.06 161 ASN A C 1
ATOM 1334 O O . ASN A 1 161 ? 22.118 -3.139 -13.661 1.00 88.06 161 ASN A O 1
ATOM 1338 N N . LYS A 1 162 ? 24.182 -4.021 -13.460 1.00 87.88 162 LYS A N 1
ATOM 1339 C CA . LYS A 1 162 ? 23.711 -5.335 -13.018 1.00 87.88 162 LYS A CA 1
ATOM 1340 C C . LYS A 1 162 ? 22.867 -5.234 -11.744 1.00 87.88 162 LYS A C 1
ATOM 1342 O O . LYS A 1 162 ? 21.790 -5.798 -11.701 1.00 87.88 162 LYS A O 1
ATOM 1347 N N . GLU A 1 163 ? 23.311 -4.450 -10.764 1.00 89.88 163 GLU A N 1
ATOM 1348 C CA . GLU A 1 163 ? 22.590 -4.282 -9.496 1.00 89.88 163 GLU A CA 1
ATOM 1349 C C . GLU A 1 163 ? 21.190 -3.676 -9.668 1.00 89.88 163 GLU A C 1
ATOM 1351 O O . GLU A 1 163 ? 20.250 -4.116 -9.022 1.00 89.88 163 GLU A O 1
ATOM 1356 N N . LEU A 1 164 ? 21.041 -2.679 -10.545 1.00 90.00 164 LEU A N 1
ATOM 1357 C CA . LEU A 1 164 ? 19.756 -2.053 -10.854 1.00 90.00 164 LEU A CA 1
ATOM 1358 C C . LEU A 1 164 ? 18.807 -3.048 -11.520 1.00 90.00 164 LEU A C 1
ATOM 1360 O O . LEU A 1 164 ? 17.630 -3.097 -11.175 1.00 90.00 164 LEU A O 1
ATOM 1364 N N . ALA A 1 165 ? 19.320 -3.832 -12.471 1.00 89.81 165 ALA A N 1
ATOM 1365 C CA . ALA A 1 165 ? 18.537 -4.869 -13.125 1.00 89.81 165 ALA A CA 1
ATOM 1366 C C . ALA A 1 165 ? 18.112 -5.949 -12.120 1.00 89.81 165 ALA A C 1
ATOM 1368 O O . ALA A 1 165 ? 16.928 -6.247 -12.039 1.00 89.81 165 ALA A O 1
ATOM 1369 N N . ASP A 1 166 ? 19.045 -6.459 -11.315 1.00 89.50 166 ASP A N 1
ATOM 1370 C CA . ASP A 1 166 ? 18.781 -7.500 -10.315 1.00 89.50 166 ASP A CA 1
ATOM 1371 C C . ASP A 1 166 ? 17.786 -7.030 -9.233 1.00 89.50 166 ASP A C 1
ATOM 1373 O O . ASP A 1 166 ? 17.056 -7.845 -8.681 1.00 89.50 166 ASP A O 1
ATOM 1377 N N . ALA A 1 167 ? 17.738 -5.727 -8.929 1.00 90.69 167 ALA A N 1
ATOM 1378 C CA . ALA A 1 167 ? 16.835 -5.172 -7.918 1.00 90.69 167 ALA A CA 1
ATOM 1379 C C . ALA A 1 167 ? 15.417 -4.869 -8.433 1.00 90.69 167 ALA A C 1
ATOM 1381 O O . ALA A 1 167 ? 14.463 -4.966 -7.667 1.00 90.69 167 ALA A O 1
ATOM 1382 N N . PHE A 1 168 ? 15.267 -4.451 -9.694 1.00 91.94 168 PHE A N 1
ATOM 1383 C CA . PHE A 1 168 ? 13.973 -4.000 -10.226 1.00 91.94 168 PHE A CA 1
ATOM 1384 C C . PHE A 1 168 ? 13.316 -4.990 -11.178 1.00 91.94 168 PHE A C 1
ATOM 1386 O O . PHE A 1 168 ? 12.097 -4.962 -11.310 1.00 91.94 168 PHE A O 1
ATOM 1393 N N . VAL A 1 169 ? 14.083 -5.817 -11.884 1.00 93.38 169 VAL A N 1
ATOM 1394 C CA . VAL A 1 169 ? 13.560 -6.659 -12.963 1.00 93.38 169 VAL A CA 1
ATOM 1395 C C . VAL A 1 169 ? 13.188 -8.025 -12.415 1.00 93.38 169 VAL A C 1
ATOM 1397 O O . VAL A 1 169 ? 14.051 -8.758 -11.945 1.00 93.38 169 VAL A O 1
ATOM 1400 N N . ASP A 1 170 ? 11.920 -8.396 -12.560 1.00 93.19 170 ASP A N 1
ATOM 1401 C CA . ASP A 1 170 ? 11.468 -9.768 -12.331 1.00 93.19 170 ASP A CA 1
ATOM 1402 C C . ASP A 1 170 ? 11.687 -10.606 -13.599 1.00 93.19 170 ASP A C 1
ATOM 1404 O O . ASP A 1 170 ? 12.377 -11.629 -13.608 1.00 93.19 170 ASP A O 1
ATOM 1408 N N . LYS A 1 171 ? 11.161 -10.123 -14.733 1.00 90.38 171 LYS A N 1
ATOM 1409 C CA . LYS A 1 171 ? 11.188 -10.883 -15.983 1.00 90.38 171 LYS A CA 1
ATOM 1410 C C . LYS A 1 171 ? 11.316 -9.992 -17.205 1.00 90.38 171 LYS A C 1
ATOM 1412 O O . LYS A 1 171 ? 10.585 -9.025 -17.382 1.00 90.38 171 LYS A O 1
ATOM 1417 N N . VAL A 1 172 ? 12.189 -10.396 -18.126 1.00 89.44 172 VAL A N 1
ATOM 1418 C CA . VAL A 1 172 ? 12.262 -9.817 -19.473 1.00 89.44 172 VAL A CA 1
ATOM 1419 C C . VAL A 1 172 ? 11.800 -10.853 -20.483 1.00 89.44 172 VAL A C 1
ATOM 1421 O O . VAL A 1 172 ? 12.378 -11.937 -20.597 1.00 89.44 172 VAL A O 1
ATOM 1424 N N . GLN A 1 173 ? 10.759 -10.516 -21.232 1.00 86.88 173 GLN A N 1
ATOM 142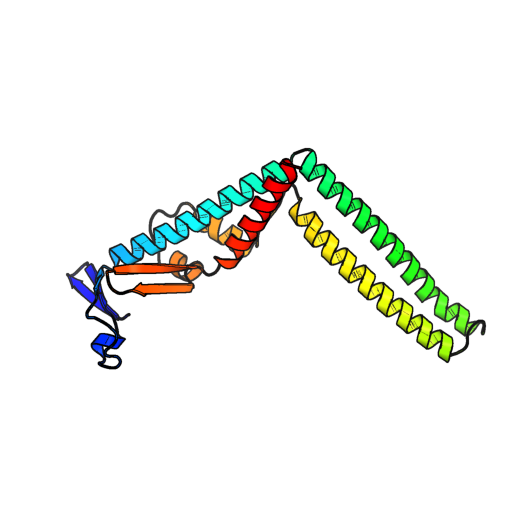5 C CA . GLN A 1 173 ? 10.234 -11.329 -22.319 1.00 86.88 173 GLN A CA 1
ATOM 1426 C C . GLN A 1 173 ? 10.487 -10.626 -23.645 1.00 86.88 173 GLN A C 1
ATOM 1428 O O . GLN A 1 173 ? 10.199 -9.445 -23.811 1.00 86.88 173 GLN A O 1
ATOM 1433 N N . VAL A 1 174 ? 11.010 -11.373 -24.608 1.00 84.75 174 VAL A N 1
ATOM 1434 C CA . VAL A 1 174 ? 11.196 -10.893 -25.974 1.00 84.75 174 VAL A CA 1
ATOM 1435 C C . VAL A 1 174 ? 10.312 -11.744 -26.867 1.00 84.75 174 VAL A C 1
ATOM 1437 O O . VAL A 1 174 ? 10.402 -12.971 -26.848 1.00 84.75 174 VAL A O 1
ATOM 1440 N N . PHE A 1 175 ? 9.437 -11.077 -27.606 1.00 82.19 175 PHE A N 1
ATOM 1441 C CA . PHE A 1 175 ? 8.492 -11.688 -28.524 1.00 82.19 175 PHE A CA 1
ATOM 1442 C C . PHE A 1 175 ? 9.023 -11.656 -29.956 1.00 82.19 175 PHE A C 1
ATOM 1444 O O . PHE A 1 175 ? 9.993 -10.962 -30.290 1.00 82.19 175 PHE A O 1
ATOM 1451 N N . GLU A 1 176 ? 8.342 -12.392 -30.827 1.00 73.69 176 GLU A N 1
ATOM 1452 C CA . GLU A 1 176 ? 8.597 -12.345 -32.261 1.00 73.69 176 GLU A CA 1
ATOM 1453 C C . GLU A 1 176 ? 8.417 -10.916 -32.798 1.00 73.69 176 GLU A C 1
ATOM 1455 O O . GLU A 1 176 ? 7.560 -10.160 -32.340 1.00 73.69 176 GLU A O 1
ATOM 1460 N N . GLY A 1 177 ? 9.276 -10.513 -33.737 1.00 73.94 177 GLY A N 1
ATOM 1461 C CA . GLY A 1 177 ? 9.306 -9.137 -34.246 1.00 73.94 177 GLY A CA 1
ATOM 1462 C C . GLY A 1 177 ? 10.080 -8.137 -33.376 1.00 73.94 177 GLY A C 1
ATOM 1463 O O . GLY A 1 177 ? 10.084 -6.952 -33.688 1.00 73.94 177 GLY A O 1
ATOM 1464 N N . GLY A 1 178 ? 10.760 -8.588 -32.314 1.00 73.81 178 GLY A N 1
ATOM 1465 C CA . GLY A 1 178 ? 11.650 -7.738 -31.510 1.00 73.81 178 GLY A CA 1
ATOM 1466 C C . GLY A 1 178 ? 10.939 -6.899 -30.447 1.00 73.81 178 GLY A C 1
ATOM 1467 O O . GLY A 1 178 ? 11.554 -6.018 -29.851 1.00 73.81 178 GLY A O 1
ATOM 1468 N N . ARG A 1 179 ? 9.656 -7.171 -30.175 1.00 83.81 179 ARG A N 1
ATOM 1469 C CA . ARG A 1 179 ? 8.928 -6.542 -29.067 1.00 83.81 179 ARG A CA 1
ATOM 1470 C C . ARG A 1 179 ? 9.479 -7.048 -27.735 1.00 83.81 179 ARG A C 1
ATOM 1472 O O . ARG A 1 179 ? 9.573 -8.254 -27.520 1.00 83.81 179 ARG A O 1
ATOM 1479 N N . ILE A 1 180 ? 9.788 -6.125 -26.831 1.00 87.44 180 ILE A N 1
ATOM 1480 C CA . ILE A 1 180 ? 10.300 -6.416 -25.490 1.00 87.44 180 ILE A CA 1
ATOM 1481 C C . ILE A 1 180 ? 9.215 -6.053 -24.476 1.00 87.44 180 ILE A C 1
ATOM 1483 O O . ILE A 1 180 ? 8.657 -4.960 -24.541 1.00 87.44 180 ILE A O 1
ATOM 1487 N N . SER A 1 181 ? 8.919 -6.963 -23.553 1.00 88.56 181 SER A N 1
ATOM 1488 C CA . SER A 1 181 ? 8.148 -6.693 -22.339 1.00 88.56 181 SER A CA 1
ATOM 1489 C C . SER A 1 181 ? 9.052 -6.889 -21.140 1.00 88.56 181 SER A C 1
ATOM 1491 O O . SER A 1 181 ? 9.802 -7.866 -21.070 1.00 88.56 181 SER A O 1
ATOM 1493 N N . VAL A 1 182 ? 8.992 -5.944 -20.217 1.00 91.50 182 VAL A N 1
ATOM 1494 C CA . VAL A 1 182 ? 9.794 -5.938 -19.001 1.00 91.50 182 VAL A CA 1
ATOM 1495 C C . VAL A 1 182 ? 8.816 -5.837 -17.848 1.00 91.50 182 VAL A C 1
ATOM 1497 O O . VAL A 1 182 ? 8.098 -4.848 -17.753 1.00 91.50 182 VAL A O 1
ATOM 1500 N N . ASN A 1 183 ? 8.795 -6.872 -17.021 1.00 92.12 183 ASN A N 1
ATOM 1501 C CA . ASN A 1 183 ? 8.019 -6.940 -15.797 1.00 92.12 183 ASN A CA 1
ATOM 1502 C C . ASN A 1 183 ? 8.960 -6.635 -14.638 1.00 92.12 183 ASN A C 1
ATOM 1504 O O . ASN A 1 183 ? 10.052 -7.214 -14.542 1.00 92.12 183 ASN A O 1
ATOM 1508 N N . LEU A 1 184 ? 8.546 -5.706 -13.791 1.00 93.06 184 LEU A N 1
ATOM 1509 C CA . LEU A 1 184 ? 9.308 -5.269 -12.638 1.00 93.06 184 LEU A CA 1
ATOM 1510 C C . LEU A 1 184 ? 8.738 -5.884 -11.364 1.00 93.06 184 LEU A C 1
ATOM 1512 O O . LEU A 1 184 ? 7.539 -6.111 -11.248 1.00 93.06 184 LEU A O 1
ATOM 1516 N N . VAL A 1 185 ? 9.611 -6.095 -10.381 1.00 93.69 185 VAL A N 1
ATOM 1517 C CA . VAL A 1 185 ? 9.255 -6.653 -9.065 1.00 93.69 185 VAL A CA 1
ATOM 1518 C C . VAL A 1 185 ? 8.175 -5.813 -8.369 1.00 93.69 185 VAL A C 1
ATOM 1520 O O . VAL A 1 185 ? 7.335 -6.349 -7.658 1.00 93.69 185 VAL A O 1
ATOM 1523 N N . TYR A 1 186 ? 8.180 -4.498 -8.604 1.00 92.94 186 TYR A N 1
ATOM 1524 C CA . TYR A 1 186 ? 7.293 -3.528 -7.958 1.00 92.94 186 TYR A CA 1
ATOM 1525 C C . TYR A 1 186 ? 6.198 -2.987 -8.894 1.00 92.94 186 TYR A C 1
ATOM 1527 O O . TYR A 1 186 ? 5.686 -1.892 -8.655 1.00 92.94 186 TYR A O 1
ATOM 1535 N N . ASP A 1 187 ? 5.866 -3.678 -9.991 1.00 90.88 187 ASP A N 1
ATOM 1536 C CA . ASP A 1 187 ? 4.776 -3.241 -10.881 1.00 90.88 187 ASP A CA 1
ATOM 1537 C C . ASP A 1 187 ? 3.431 -3.211 -10.132 1.00 90.88 187 ASP A C 1
ATOM 1539 O O . ASP A 1 187 ? 2.763 -2.178 -10.145 1.00 90.88 187 ASP A O 1
ATOM 1543 N N . ASP A 1 188 ? 3.103 -4.261 -9.371 1.00 92.00 188 ASP A N 1
ATOM 1544 C CA . ASP A 1 188 ? 1.874 -4.326 -8.562 1.00 92.00 188 ASP A CA 1
ATOM 1545 C C . ASP A 1 188 ? 1.805 -3.174 -7.538 1.00 92.00 188 ASP A C 1
ATOM 1547 O O . ASP A 1 188 ? 0.786 -2.493 -7.409 1.00 92.00 188 ASP A O 1
ATOM 1551 N N . CYS A 1 189 ? 2.922 -2.870 -6.865 1.00 91.88 189 CYS A N 1
ATOM 1552 C CA . CYS A 1 189 ? 3.008 -1.754 -5.917 1.00 91.88 189 CYS A CA 1
ATOM 1553 C C . CYS A 1 189 ? 2.782 -0.391 -6.592 1.00 91.88 189 CYS A C 1
ATOM 1555 O O . CYS A 1 189 ? 2.179 0.513 -6.004 1.00 91.88 189 CYS A O 1
ATOM 1557 N N . LEU A 1 190 ? 3.267 -0.220 -7.827 1.00 93.25 190 LEU A N 1
ATOM 1558 C CA . LEU A 1 190 ? 3.021 0.996 -8.598 1.00 93.25 190 LEU A CA 1
ATOM 1559 C C . LEU A 1 190 ? 1.555 1.098 -9.021 1.00 93.25 190 LEU A C 1
ATOM 1561 O O . LEU A 1 190 ? 0.987 2.188 -8.944 1.00 93.25 190 LEU A O 1
ATOM 1565 N N . GLU A 1 191 ? 0.928 -0.003 -9.429 1.00 93.12 191 GLU A N 1
ATOM 1566 C CA . GLU A 1 191 ? -0.500 -0.015 -9.748 1.00 93.12 191 GLU A CA 1
ATOM 1567 C C . GLU A 1 191 ? -1.351 0.388 -8.539 1.00 93.12 191 GLU A C 1
ATOM 1569 O O . GLU A 1 191 ? -2.202 1.274 -8.661 1.00 93.12 191 GLU A O 1
ATOM 1574 N N . GLU A 1 192 ? -1.081 -0.171 -7.358 1.00 92.50 192 GLU A N 1
ATOM 1575 C CA . GLU A 1 192 ? -1.753 0.217 -6.111 1.00 92.50 192 GLU A CA 1
ATOM 1576 C C . GLU A 1 192 ? -1.565 1.708 -5.801 1.00 92.50 192 GLU A C 1
ATOM 1578 O O . GLU A 1 192 ? -2.527 2.419 -5.492 1.00 92.50 192 GLU A O 1
ATOM 1583 N N . LEU A 1 193 ? -0.342 2.227 -5.946 1.00 94.06 193 LEU A N 1
ATOM 1584 C CA . LEU A 1 193 ? -0.051 3.647 -5.750 1.00 94.06 193 LEU A CA 1
ATOM 1585 C C . LEU A 1 193 ? -0.842 4.538 -6.723 1.00 94.06 193 LEU A C 1
ATOM 1587 O O . LEU A 1 193 ? -1.360 5.589 -6.331 1.00 94.06 193 LEU A O 1
ATOM 1591 N N . LEU A 1 194 ? -0.966 4.129 -7.986 1.00 93.69 194 LEU A N 1
ATOM 1592 C CA . LEU A 1 194 ? -1.743 4.856 -8.990 1.00 93.69 194 LEU A CA 1
ATOM 1593 C C . LEU A 1 194 ? -3.247 4.793 -8.703 1.00 93.69 194 LEU A C 1
ATOM 1595 O O . LEU A 1 194 ? -3.934 5.802 -8.862 1.00 93.69 194 LEU A O 1
ATOM 1599 N N . GLN A 1 195 ? -3.766 3.667 -8.211 1.00 93.6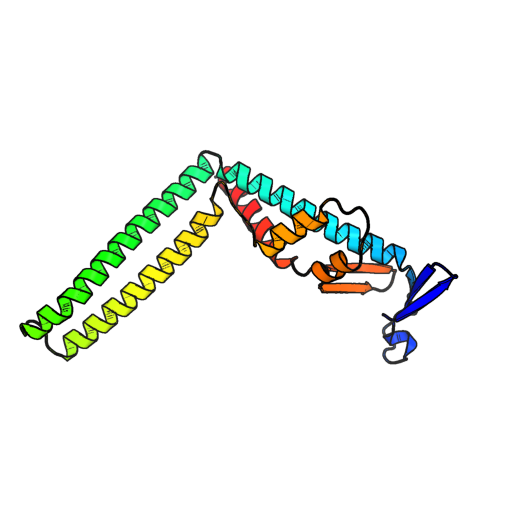2 195 GLN A N 1
ATOM 1600 C CA . GLN A 1 195 ? -5.152 3.578 -7.740 1.00 93.62 195 GLN A CA 1
ATOM 1601 C C . GLN A 1 195 ? -5.399 4.524 -6.563 1.00 93.62 195 GLN A C 1
ATOM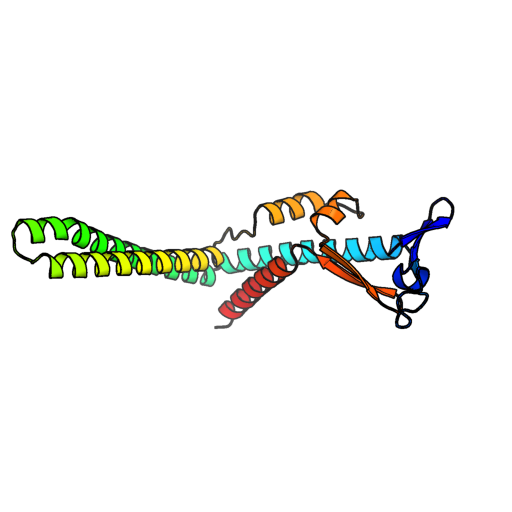 1603 O O . GLN A 1 195 ? -6.414 5.230 -6.529 1.00 93.62 195 GLN A O 1
ATOM 1608 N N . VAL A 1 196 ? -4.452 4.589 -5.619 1.00 92.44 196 VAL A N 1
ATOM 1609 C CA . VAL A 1 196 ? -4.498 5.544 -4.512 1.00 92.44 196 VAL A CA 1
ATOM 1610 C C . VAL A 1 196 ? -4.578 6.957 -5.077 1.00 92.44 196 VAL A C 1
ATOM 1612 O O . VAL A 1 196 ? -5.532 7.657 -4.742 1.00 92.44 196 VAL A O 1
ATOM 1615 N N . LYS A 1 197 ? -3.661 7.351 -5.967 1.00 93.12 197 LYS A N 1
ATOM 1616 C CA . LYS A 1 197 ? -3.656 8.667 -6.623 1.00 93.12 197 LYS A CA 1
ATOM 1617 C C . LYS A 1 197 ? -5.001 8.989 -7.289 1.00 93.12 197 LYS A C 1
ATOM 1619 O O . LYS A 1 197 ? -5.599 10.010 -6.955 1.00 93.12 197 LYS A O 1
ATOM 1624 N N . ASN A 1 198 ? -5.505 8.104 -8.150 1.00 91.62 198 ASN A N 1
ATOM 1625 C CA . ASN A 1 198 ? -6.750 8.311 -8.898 1.00 91.62 198 ASN A CA 1
ATOM 1626 C C . ASN A 1 198 ? -7.949 8.524 -7.964 1.00 91.62 198 ASN A C 1
ATOM 1628 O O . ASN A 1 198 ? -8.781 9.396 -8.203 1.00 91.62 198 ASN A O 1
ATOM 1632 N N . LYS A 1 199 ? -8.019 7.778 -6.855 1.00 88.94 199 LYS A N 1
ATOM 1633 C CA . LYS A 1 199 ? -9.066 7.973 -5.845 1.00 88.94 199 LYS A CA 1
ATOM 1634 C C . LYS A 1 199 ? -8.994 9.362 -5.193 1.00 88.94 199 LYS A C 1
ATOM 1636 O O . LYS A 1 199 ? -10.034 9.946 -4.920 1.00 88.94 199 LYS A O 1
ATOM 1641 N N . ARG A 1 200 ? -7.794 9.919 -4.973 1.00 86.94 200 ARG A N 1
ATOM 1642 C CA . ARG A 1 200 ? -7.629 11.258 -4.361 1.00 86.94 200 ARG A CA 1
ATOM 1643 C C . ARG A 1 200 ? -8.003 12.358 -5.341 1.00 86.94 200 ARG A C 1
ATOM 1645 O O . ARG A 1 200 ? -8.561 13.370 -4.933 1.00 86.94 200 ARG A O 1
ATOM 1652 N N . GLU A 1 201 ? -7.702 12.159 -6.619 1.00 87.25 201 GLU A N 1
ATOM 1653 C CA . GLU A 1 201 ? -8.156 13.053 -7.683 1.00 87.25 201 GLU A CA 1
ATOM 1654 C C . GLU A 1 201 ? -9.686 13.000 -7.836 1.00 87.25 201 GLU A C 1
ATOM 1656 O O . GLU A 1 201 ? -10.308 14.037 -8.047 1.00 87.25 201 GLU A O 1
ATOM 1661 N N . GLY A 1 202 ? -10.304 11.827 -7.650 1.00 84.62 202 GLY A N 1
ATOM 1662 C CA . GLY A 1 202 ? -11.761 11.664 -7.587 1.00 84.62 202 GLY A CA 1
ATOM 1663 C C . GLY A 1 202 ? -12.405 12.395 -6.404 1.00 84.62 202 GLY A C 1
ATOM 1664 O O . GLY A 1 202 ? -13.344 13.155 -6.610 1.00 84.62 202 GLY A O 1
ATOM 1665 N N . ASP A 1 203 ? -11.841 12.253 -5.198 1.00 80.00 203 ASP A N 1
ATOM 1666 C CA . ASP A 1 203 ? -12.314 12.908 -3.962 1.00 80.00 203 ASP A CA 1
ATOM 1667 C C . ASP A 1 203 ? -12.315 14.457 -4.033 1.00 80.00 203 ASP A C 1
ATOM 1669 O O . ASP A 1 203 ? -12.884 15.109 -3.159 1.00 80.00 203 ASP A O 1
ATOM 1673 N N . LEU A 1 204 ? -11.633 15.070 -5.012 1.00 68.94 204 LEU A N 1
ATOM 1674 C CA . LEU A 1 204 ? -11.670 16.522 -5.246 1.00 68.94 204 LEU A CA 1
ATOM 1675 C C . LEU A 1 204 ? -12.888 16.987 -6.051 1.00 68.94 204 LEU A C 1
ATOM 1677 O O . LEU A 1 204 ? -13.224 18.169 -5.990 1.00 68.94 204 LEU A O 1
ATOM 1681 N N . ASN A 1 205 ? -13.466 16.098 -6.858 1.00 63.25 205 ASN A N 1
ATOM 1682 C CA . ASN A 1 205 ? -14.541 16.422 -7.794 1.00 63.25 205 ASN A CA 1
ATOM 1683 C C . ASN A 1 205 ? -15.940 16.140 -7.213 1.00 63.25 205 ASN A C 1
ATOM 1685 O O . ASN A 1 205 ? -16.933 16.394 -7.895 1.00 63.25 205 ASN A O 1
ATOM 1689 N N . GLU A 1 206 ? -16.007 15.629 -5.979 1.00 55.22 206 GLU A N 1
ATOM 1690 C CA . GLU A 1 206 ? -17.218 15.431 -5.164 1.00 55.22 206 GLU A CA 1
ATOM 1691 C C . GLU A 1 206 ? -17.365 16.524 -4.094 1.00 55.22 206 GLU A C 1
ATOM 1693 O O . GLU A 1 2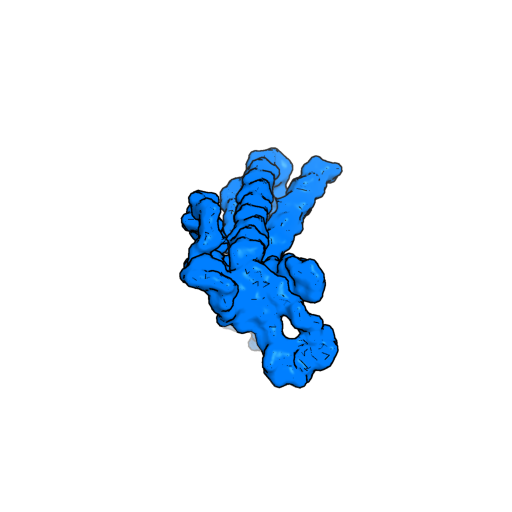06 ? -18.510 16.989 -3.890 1.00 55.22 206 GLU A O 1
#

Solvent-accessible surface area (backbone atoms only — not comparable to full-atom values): 11484 Å² total; per-residue (Å²): 113,42,81,43,78,76,50,102,88,41,46,30,36,33,48,46,53,45,76,69,70,76,43,90,92,51,72,97,53,68,45,50,44,66,58,52,46,50,51,47,38,49,52,54,53,49,51,48,47,54,48,51,54,38,52,51,50,42,26,52,51,15,62,34,73,69,24,47,51,54,28,50,53,36,52,52,51,42,53,53,43,53,53,51,40,50,54,47,52,51,54,54,64,48,46,58,54,40,42,75,72,63,76,40,55,71,71,55,46,54,52,50,52,52,52,42,52,54,51,45,52,52,44,49,54,50,40,52,53,42,50,56,57,29,47,76,29,30,56,81,56,74,76,62,66,68,59,52,48,53,44,67,71,50,67,82,58,91,66,74,48,69,69,59,44,71,69,42,50,68,46,80,49,76,48,83,92,69,47,74,47,73,45,44,70,55,48,68,62,47,52,52,48,49,52,52,33,53,50,56,60,49,67,70,78,111

Nearest PDB structures (foldseek):
  5xg2-assembly1_A  TM=4.399E-01  e=2.940E-01  Pyrococcus yayanosii CH1
  8dk2-assembly1_D  TM=2.335E-01  e=5.120E-01  Pseudomonas aeruginosa PA14
  6ixg-assembly2_B  TM=2.379E-01  e=3.570E+00  Homo sapiens
  3ja6-assembly1_I  TM=2.781E-01  e=5.564E+00  Escherichia coli

Sequence (206 aa):
MRLAPRTTKSYVYYCGTFSDGVNPACSRHKIDQEDVNKAVFAQISNHMRCCIDALSVIRELNSRSSGLKKYDVYEKAITRQRRELEKVNRKFSELYGDYSEHLINESEYLTLKQQYLLKSEALKKEIDNLLISQNLYSKNYKIDEDWENLINKYLKCRKLNKELADAFVDKVQVFEGGRISVNLVYDDCLEELLQVKNKREGDLNE

Radius of gyration: 27.87 Å; Cα contacts (8 Å, |Δi|>4): 195; chains: 1; bounding box: 59×49×79 Å